Protein AF-A0A9N8MD66-F1 (afdb_monomer_lite)

Sequence (196 aa):
MSTTARTPTASGTTSPVRQSRAEGNSPASGGTGGGGGGGRASKRALRDYYGIQSAGLDALAEGSQGSGGTADSGGAGANMDPHDPDSPAFNVSSCYESLVSTLGLAELLRKSAELVSEIRELDGEKQSLVYNHHHELVAASETIRKMKTRADGLDPSLDSLQASFSTMSQLAETLALPSHLTASIVAKQSTAQGAE

InterPro domains:
  IPR014812 Vacuolar protein sorting-associated protein 51 [PTHR15954] (43-173)

Structure (mmCIF, N/CA/C/O backbone):
data_AF-A0A9N8MD66-F1
#
_entry.id   AF-A0A9N8MD66-F1
#
loop_
_atom_site.group_PDB
_atom_site.id
_atom_site.type_symbol
_atom_site.label_atom_id
_atom_site.label_alt_id
_atom_site.label_comp_id
_atom_site.label_asym_id
_atom_site.label_entity_id
_atom_site.label_seq_id
_atom_site.pdbx_PDB_ins_code
_atom_site.Cartn_x
_atom_site.Cartn_y
_atom_site.Cartn_z
_atom_site.occupancy
_atom_site.B_iso_or_equiv
_atom_site.auth_seq_id
_atom_site.auth_comp_id
_atom_site.auth_asym_id
_atom_site.auth_atom_id
_atom_site.pdbx_PDB_model_num
ATOM 1 N N . MET A 1 1 ? 55.571 -2.714 38.603 1.00 46.81 1 MET A N 1
ATOM 2 C CA . MET A 1 1 ? 55.737 -2.176 37.236 1.00 46.81 1 MET A CA 1
ATOM 3 C C . MET A 1 1 ? 54.329 -2.026 36.661 1.00 46.81 1 MET A C 1
ATOM 5 O O . MET A 1 1 ? 53.827 -2.966 36.078 1.00 46.81 1 MET A O 1
ATOM 9 N N . SER A 1 2 ? 53.500 -1.074 37.091 1.00 41.09 2 SER A N 1
ATOM 10 C CA . SER A 1 2 ? 53.566 0.386 36.897 1.00 41.09 2 SER A CA 1
ATOM 11 C C . SER A 1 2 ? 53.699 0.780 35.427 1.00 41.09 2 SER A C 1
ATOM 13 O O . SER A 1 2 ? 54.825 0.862 34.963 1.00 41.09 2 SER A O 1
ATOM 15 N N . THR A 1 3 ? 52.574 1.060 34.757 1.00 49.72 3 THR A N 1
ATOM 16 C CA . THR A 1 3 ? 52.328 2.333 34.047 1.00 49.72 3 THR A CA 1
ATOM 17 C C . THR A 1 3 ? 50.843 2.491 33.690 1.00 49.72 3 THR A C 1
ATOM 19 O O . THR A 1 3 ? 50.268 1.782 32.872 1.00 49.72 3 THR A O 1
ATOM 22 N N . THR A 1 4 ? 50.237 3.474 34.348 1.00 48.09 4 THR A N 1
ATOM 23 C CA . THR A 1 4 ? 49.010 4.182 33.979 1.00 48.09 4 THR A CA 1
ATOM 24 C C . THR A 1 4 ? 49.295 5.103 32.791 1.00 48.09 4 THR A C 1
ATOM 26 O O . THR A 1 4 ? 50.313 5.791 32.807 1.00 48.09 4 THR A O 1
ATOM 29 N N . ALA A 1 5 ? 48.367 5.227 31.839 1.00 46.31 5 ALA A N 1
ATOM 30 C CA . ALA A 1 5 ? 48.237 6.443 31.037 1.00 46.31 5 ALA A CA 1
ATOM 31 C C . ALA A 1 5 ? 46.757 6.743 30.766 1.00 46.31 5 ALA A C 1
ATOM 33 O O . ALA A 1 5 ? 46.010 5.932 30.224 1.00 46.31 5 ALA A O 1
ATOM 34 N N . ARG A 1 6 ? 46.352 7.929 31.214 1.00 39.81 6 ARG A N 1
ATOM 35 C CA . ARG A 1 6 ? 45.027 8.539 31.148 1.00 39.81 6 ARG A CA 1
ATOM 36 C C . ARG A 1 6 ? 45.170 9.825 30.321 1.00 39.81 6 ARG A C 1
ATOM 38 O O . ARG A 1 6 ? 46.118 10.564 30.569 1.00 39.81 6 ARG A O 1
ATOM 45 N N . THR A 1 7 ? 44.144 10.136 29.516 1.00 47.69 7 THR A N 1
ATOM 46 C CA . THR A 1 7 ? 43.671 11.492 29.110 1.00 47.69 7 THR A CA 1
ATOM 47 C C . THR A 1 7 ? 44.568 12.344 28.188 1.00 47.69 7 THR A C 1
ATOM 49 O O . THR A 1 7 ? 45.748 12.046 28.063 1.00 47.69 7 THR A O 1
ATOM 52 N N . PRO A 1 8 ? 44.099 13.503 27.670 1.00 53.56 8 PRO A N 1
ATOM 53 C CA . PRO A 1 8 ? 42.777 13.893 27.132 1.00 53.56 8 PRO A CA 1
ATOM 54 C C . PRO A 1 8 ? 42.906 14.594 25.749 1.00 53.56 8 PRO A C 1
ATOM 56 O O . PRO A 1 8 ? 43.983 15.041 25.386 1.00 53.56 8 PRO A O 1
ATOM 59 N N . THR A 1 9 ? 41.810 14.817 25.015 1.00 43.38 9 THR A N 1
ATOM 60 C CA . THR A 1 9 ? 41.557 16.144 24.410 1.00 43.38 9 THR A CA 1
ATOM 61 C C . THR A 1 9 ? 40.108 16.260 23.940 1.00 43.38 9 THR A C 1
ATOM 63 O O . THR A 1 9 ? 39.533 15.332 23.374 1.00 43.38 9 THR A O 1
ATOM 66 N N . ALA A 1 10 ? 39.523 17.406 24.258 1.00 40.06 10 ALA A N 1
ATOM 67 C CA . ALA A 1 10 ? 38.171 17.830 23.959 1.00 40.06 10 ALA A CA 1
ATOM 68 C C . ALA A 1 10 ? 38.222 18.938 22.903 1.00 40.06 10 ALA A C 1
ATOM 70 O O . ALA A 1 10 ? 39.157 19.734 22.913 1.00 40.06 10 ALA A O 1
ATOM 71 N N . SER A 1 11 ? 37.201 19.000 22.047 1.00 43.81 11 SER A N 1
ATOM 72 C CA . SER A 1 11 ? 36.593 20.185 21.401 1.00 43.81 11 SER A CA 1
ATOM 73 C C . SER A 1 11 ? 35.717 19.621 20.273 1.00 43.81 11 SER A C 1
ATOM 75 O O . SER A 1 11 ? 36.216 18.907 19.418 1.00 43.81 11 SER A O 1
ATOM 77 N N . GLY A 1 12 ? 34.394 19.748 20.249 1.00 36.66 12 GLY A N 1
ATOM 78 C CA . GLY A 1 12 ? 33.602 20.912 20.610 1.00 36.66 12 GLY A CA 1
ATOM 79 C C . GLY A 1 12 ? 33.277 21.673 19.328 1.00 36.66 12 GLY A C 1
ATOM 80 O O . GLY A 1 12 ? 34.049 22.533 18.940 1.00 36.66 12 GLY A O 1
ATOM 81 N N . THR A 1 13 ? 32.170 21.334 18.664 1.00 47.19 13 THR A N 1
ATOM 82 C CA . THR A 1 13 ? 31.306 22.277 17.929 1.00 47.19 13 THR A CA 1
ATOM 83 C C . THR A 1 13 ? 29.976 21.574 17.690 1.00 47.19 13 THR A C 1
ATOM 85 O O . THR A 1 13 ? 29.808 20.762 16.785 1.00 47.19 13 THR A O 1
ATOM 88 N N . THR A 1 14 ? 29.045 21.846 18.591 1.00 46.91 14 THR A N 1
ATOM 89 C CA . THR A 1 14 ? 27.625 21.571 18.439 1.00 46.91 14 THR A CA 1
ATOM 90 C C . THR A 1 14 ? 26.949 22.819 17.864 1.00 46.91 14 THR A C 1
ATOM 92 O O . THR A 1 14 ? 27.317 23.937 18.224 1.00 46.91 14 THR A O 1
ATOM 95 N N . SER A 1 15 ? 25.889 22.596 17.076 1.00 42.62 15 SER A N 1
ATOM 96 C CA . SER A 1 15 ? 24.798 23.531 16.711 1.00 42.62 15 SER A CA 1
ATOM 97 C C . SER A 1 15 ? 24.891 24.265 15.355 1.00 42.62 15 SER A C 1
ATOM 99 O O . SER A 1 15 ? 25.995 24.522 14.885 1.00 42.62 15 SER A O 1
ATOM 101 N N . PRO A 1 16 ? 23.747 24.680 14.753 1.00 52.66 16 PRO A N 1
ATOM 102 C CA . PRO A 1 16 ? 22.367 24.519 15.225 1.00 52.66 16 PRO A CA 1
ATOM 103 C C . PRO A 1 16 ? 21.432 23.767 14.265 1.00 52.66 16 PRO A C 1
ATOM 105 O O . PRO A 1 16 ? 21.448 23.914 13.045 1.00 52.66 16 PRO A O 1
ATOM 108 N N . VAL A 1 17 ? 20.522 23.026 14.895 1.00 44.19 17 VAL A N 1
ATOM 109 C CA . VAL A 1 17 ? 19.268 22.556 14.317 1.00 44.19 17 VAL A CA 1
ATOM 110 C C . VAL A 1 17 ? 18.428 23.781 13.928 1.00 44.19 17 VAL A C 1
ATOM 112 O O . VAL A 1 17 ? 18.163 24.661 14.751 1.00 44.19 17 VAL A O 1
ATOM 115 N N . ARG A 1 18 ? 18.035 23.885 12.657 1.00 41.56 18 ARG A N 1
ATOM 116 C CA . ARG A 1 18 ? 17.159 24.960 12.182 1.00 41.56 18 ARG A CA 1
ATOM 117 C C . ARG A 1 18 ? 15.724 24.612 12.563 1.00 41.56 18 ARG A C 1
ATOM 119 O O . ARG A 1 18 ? 15.040 23.879 11.859 1.00 41.56 18 ARG A O 1
ATOM 126 N N . GLN A 1 19 ? 15.289 25.138 13.702 1.00 49.81 19 GLN A N 1
ATOM 127 C CA . GLN A 1 19 ? 13.886 25.186 14.094 1.00 49.81 19 GLN A CA 1
ATOM 128 C C . GLN A 1 19 ? 13.145 26.152 13.162 1.00 49.81 19 GLN A C 1
ATOM 130 O O . GLN A 1 19 ? 13.322 27.364 13.253 1.00 49.81 19 GLN A O 1
ATOM 135 N N . SER A 1 20 ? 12.281 25.637 12.291 1.00 41.84 20 SER A N 1
ATOM 136 C CA . SER A 1 20 ? 11.128 26.401 11.810 1.00 41.84 20 SER A CA 1
ATOM 137 C C . SER A 1 20 ? 9.914 25.982 12.628 1.00 41.84 20 SER A C 1
ATOM 139 O O . SER A 1 20 ? 9.153 25.089 12.266 1.00 41.84 20 SER A O 1
ATOM 141 N N . ARG A 1 21 ? 9.801 26.639 13.781 1.00 38.28 21 ARG A N 1
ATOM 142 C CA . ARG A 1 21 ? 8.583 26.805 14.568 1.00 38.28 21 ARG A CA 1
ATOM 143 C C . ARG A 1 21 ? 7.552 27.506 13.677 1.00 38.28 21 ARG A C 1
ATOM 145 O O . ARG A 1 21 ? 7.682 28.698 13.424 1.00 38.28 21 ARG A O 1
ATOM 152 N N . ALA A 1 22 ? 6.573 26.761 13.174 1.00 40.84 22 ALA A N 1
ATOM 153 C CA . ALA A 1 22 ? 5.341 27.335 12.648 1.00 40.84 22 ALA A CA 1
ATOM 154 C C . ALA A 1 22 ? 4.321 27.310 13.785 1.00 40.84 22 ALA A C 1
ATOM 156 O O . ALA A 1 22 ? 3.875 26.255 14.235 1.00 40.84 22 ALA A O 1
ATOM 157 N N . GLU A 1 23 ? 4.070 28.499 14.313 1.00 40.75 23 GLU A N 1
ATOM 158 C CA . GLU A 1 23 ? 3.096 28.776 15.351 1.00 40.75 23 GLU A CA 1
ATOM 159 C C . GLU A 1 23 ? 1.685 28.477 14.850 1.00 40.75 23 GLU A C 1
ATOM 161 O O . GLU A 1 23 ? 1.366 28.636 13.671 1.00 40.75 23 GLU A O 1
ATOM 166 N N . GLY A 1 24 ? 0.859 28.001 15.781 1.00 44.53 24 GLY A N 1
ATOM 167 C CA . GLY A 1 24 ? -0.538 27.693 15.549 1.00 44.53 24 GLY A CA 1
ATOM 168 C C . GLY A 1 24 ? -1.283 28.880 14.958 1.00 44.53 24 GLY A C 1
ATOM 169 O O . GLY A 1 24 ? -1.342 29.954 15.551 1.00 44.53 24 GLY A O 1
ATOM 170 N N . ASN A 1 25 ? -1.913 28.638 13.815 1.00 43.25 25 ASN A N 1
ATOM 171 C CA . ASN A 1 25 ? -2.994 29.468 13.329 1.00 43.25 25 ASN A CA 1
ATOM 172 C C . ASN A 1 25 ? -4.286 28.657 13.442 1.00 43.25 25 ASN A C 1
ATOM 174 O O . ASN A 1 25 ? -4.642 27.893 12.547 1.00 43.25 25 ASN A O 1
ATOM 178 N N . SER A 1 26 ? -4.956 28.791 14.585 1.00 41.25 26 SER A N 1
ATOM 179 C CA . SER A 1 26 ? -6.353 28.392 14.739 1.00 41.25 26 SER A CA 1
ATOM 180 C C . SER A 1 26 ? -7.211 29.313 13.870 1.00 41.25 26 SER A C 1
ATOM 182 O O . SER A 1 26 ? -7.212 30.520 14.122 1.00 41.25 26 SER A O 1
ATOM 184 N N . PRO A 1 27 ? -7.983 28.818 12.887 1.00 45.09 27 PRO A N 1
ATOM 185 C CA . PRO A 1 27 ? -9.014 29.641 12.288 1.00 45.09 27 PRO A CA 1
ATOM 186 C C . PRO A 1 27 ? -10.199 29.687 13.256 1.00 45.09 27 PRO A C 1
ATOM 188 O O . PRO A 1 27 ? -11.023 28.777 13.320 1.00 45.09 27 PRO A O 1
ATOM 191 N N . ALA A 1 28 ? -10.282 30.768 14.027 1.00 40.06 28 ALA A N 1
ATOM 192 C CA . ALA A 1 28 ? -11.557 31.219 14.552 1.00 40.06 28 ALA A CA 1
ATOM 193 C C . ALA A 1 28 ? -12.374 31.769 13.373 1.00 40.06 28 ALA A C 1
ATOM 195 O O . ALA A 1 28 ? -12.057 32.819 12.821 1.00 40.06 28 ALA A O 1
ATOM 196 N N . SER A 1 29 ? -13.427 31.055 12.985 1.00 40.56 29 SER A N 1
ATOM 197 C CA . SER A 1 29 ? -14.517 31.609 12.186 1.00 40.56 29 SER A CA 1
ATOM 198 C C . SER A 1 29 ? -15.823 31.199 12.850 1.00 40.56 29 SER A C 1
ATOM 200 O O . SER A 1 29 ? -16.279 30.063 12.748 1.00 40.56 29 SER A O 1
ATOM 202 N N . GLY A 1 30 ? -16.383 32.138 13.611 1.00 38.25 30 GLY A N 1
ATOM 203 C CA . GLY A 1 30 ? -17.807 32.154 13.892 1.00 38.25 30 GLY A CA 1
ATOM 204 C C . GLY A 1 30 ? -18.547 32.694 12.671 1.00 38.25 30 GLY A C 1
ATOM 205 O O . GLY A 1 30 ? -18.050 33.594 11.996 1.00 38.25 30 GLY A O 1
ATOM 206 N N . GLY A 1 31 ? -19.738 32.157 12.411 1.00 34.19 31 GLY A N 1
ATOM 207 C CA . GLY A 1 31 ? -20.636 32.707 11.398 1.00 34.19 31 GLY A CA 1
ATOM 208 C C . GLY A 1 31 ? -21.561 31.681 10.760 1.00 34.19 31 GLY A C 1
ATOM 209 O O . GLY A 1 31 ? -21.298 31.209 9.666 1.00 34.19 31 GLY A O 1
ATOM 210 N N . THR A 1 32 ? -22.650 31.372 11.466 1.00 31.84 32 THR A N 1
ATOM 211 C CA . THR A 1 32 ? -24.024 31.296 10.931 1.00 31.84 32 THR A CA 1
ATOM 212 C C . THR A 1 32 ? -24.272 30.700 9.536 1.00 31.84 32 THR A C 1
ATOM 214 O O . THR A 1 32 ? -24.027 31.342 8.524 1.00 31.84 32 THR A O 1
ATOM 217 N N . GLY A 1 33 ? -25.016 29.588 9.528 1.00 35.09 33 GLY A N 1
ATOM 218 C CA . GLY A 1 33 ? -26.212 29.447 8.689 1.00 35.09 33 GLY A CA 1
ATOM 219 C C . GLY A 1 33 ? -26.026 29.040 7.223 1.00 35.09 33 GLY A C 1
ATOM 220 O O . GLY A 1 33 ? -25.660 29.844 6.380 1.00 35.09 33 GLY A O 1
ATOM 221 N N . GLY A 1 34 ? -26.495 27.827 6.911 1.00 37.28 34 GLY A N 1
ATOM 222 C CA . GLY A 1 34 ? -27.073 27.501 5.604 1.00 37.28 34 GLY A CA 1
ATOM 223 C C . GLY A 1 34 ? -26.157 26.786 4.607 1.00 37.28 34 GLY A C 1
ATOM 224 O O . GLY A 1 34 ? -25.131 27.305 4.192 1.00 37.28 34 GLY A O 1
ATOM 225 N N . GLY A 1 35 ? -26.607 25.614 4.144 1.00 35.38 35 GLY A N 1
ATOM 226 C CA . GLY A 1 35 ? -26.174 25.040 2.865 1.00 35.38 35 GLY A CA 1
ATOM 227 C C . GLY A 1 35 ? -25.409 23.722 2.962 1.00 35.38 35 GLY A C 1
ATOM 228 O O . GLY A 1 35 ? -24.186 23.679 2.872 1.00 35.38 35 GLY A O 1
ATOM 229 N N . GLY A 1 36 ? -26.140 22.609 3.068 1.00 46.72 36 GLY A N 1
ATOM 230 C CA . GLY A 1 36 ? -25.587 21.269 2.873 1.00 46.72 36 GLY A CA 1
ATOM 231 C C . GLY A 1 36 ? -25.065 21.075 1.444 1.00 46.72 36 GLY A C 1
ATOM 232 O O . GLY A 1 36 ? -25.842 20.790 0.539 1.00 46.72 36 GLY A O 1
ATOM 233 N N . GLY A 1 37 ? -23.750 21.206 1.247 1.00 47.69 37 GLY A N 1
ATOM 234 C CA . GLY A 1 37 ? -23.102 21.009 -0.060 1.00 47.69 37 GLY A CA 1
ATOM 235 C C . GLY A 1 37 ? -21.772 20.244 -0.028 1.00 47.69 37 GLY A C 1
ATOM 236 O O . GLY A 1 37 ? -21.499 19.467 -0.940 1.00 47.69 37 GLY A O 1
ATOM 237 N N . GLY A 1 38 ? -20.968 20.376 1.035 1.00 55.88 38 GLY A N 1
ATOM 238 C CA . GLY A 1 38 ? -19.590 19.848 1.061 1.00 55.88 38 GLY A CA 1
ATOM 239 C C . GLY A 1 38 ? -19.463 18.331 1.251 1.00 55.88 38 GLY A C 1
ATOM 240 O O . GLY A 1 38 ? -18.637 17.686 0.611 1.00 55.88 38 GLY A O 1
ATOM 241 N N . GLY A 1 39 ? -20.334 17.718 2.060 1.00 60.66 39 GLY A N 1
ATOM 242 C CA . GLY A 1 39 ? -20.249 16.279 2.357 1.00 60.66 39 GLY A CA 1
ATOM 243 C C . GLY A 1 39 ? -20.524 15.376 1.151 1.00 60.66 39 GLY A C 1
ATOM 244 O O . GLY A 1 39 ? -20.132 14.214 1.145 1.00 60.66 39 GLY A O 1
ATOM 245 N N . ARG A 1 40 ? -21.179 15.903 0.110 1.00 64.44 40 ARG A N 1
ATOM 246 C CA . ARG A 1 40 ? -21.489 15.159 -1.118 1.00 64.44 40 ARG A CA 1
ATOM 247 C C . ARG A 1 40 ? -20.283 15.048 -2.048 1.00 64.44 40 ARG A C 1
ATOM 249 O O . ARG A 1 40 ? -20.140 14.017 -2.695 1.00 64.44 40 ARG A O 1
ATOM 256 N N . ALA A 1 41 ? -19.422 16.065 -2.080 1.00 71.62 41 ALA A N 1
ATOM 257 C CA . ALA A 1 41 ? -18.206 16.063 -2.887 1.00 71.62 41 ALA A CA 1
ATOM 258 C C . ALA A 1 41 ? -17.148 15.128 -2.284 1.00 71.62 41 ALA A C 1
ATOM 260 O O . ALA A 1 41 ? -16.684 14.221 -2.967 1.00 71.62 41 ALA A O 1
ATOM 261 N N . SER A 1 42 ? -16.865 15.247 -0.980 1.00 75.81 42 SER A N 1
ATOM 262 C CA . SER A 1 42 ? -15.932 14.342 -0.289 1.00 75.81 42 SER A CA 1
ATOM 263 C C . SER A 1 42 ? -16.430 12.894 -0.283 1.00 75.81 42 SER A C 1
ATOM 265 O O . SER A 1 42 ? -15.643 11.969 -0.444 1.00 75.81 42 SER A O 1
ATOM 267 N N . LYS A 1 43 ? -17.750 12.676 -0.172 1.00 78.06 43 LYS A N 1
ATOM 268 C CA . LYS A 1 43 ? -18.344 11.334 -0.282 1.00 78.06 43 LYS A CA 1
ATOM 269 C C . LYS A 1 43 ? -18.250 10.757 -1.700 1.00 78.06 43 LYS A C 1
ATOM 271 O O . LYS A 1 43 ? -18.135 9.545 -1.822 1.00 78.06 43 LYS A O 1
ATOM 276 N N . ARG A 1 44 ? -18.301 11.580 -2.756 1.00 81.94 44 ARG A N 1
ATOM 277 C CA . ARG A 1 44 ? -18.054 11.125 -4.138 1.00 81.94 44 ARG A CA 1
ATOM 278 C C . ARG A 1 44 ? -16.581 10.788 -4.352 1.00 81.94 44 ARG A C 1
ATOM 280 O O . ARG A 1 44 ? -16.301 9.671 -4.745 1.00 81.94 44 ARG A O 1
ATOM 287 N N . ALA A 1 45 ? -15.666 11.661 -3.934 1.00 82.38 45 ALA A N 1
ATOM 288 C CA . ALA A 1 45 ? -14.226 11.412 -4.028 1.00 82.38 45 ALA A CA 1
ATOM 289 C C . ALA A 1 45 ? -13.796 10.119 -3.312 1.00 82.38 45 ALA A C 1
ATOM 291 O O . ALA A 1 45 ? -13.030 9.331 -3.853 1.00 82.38 45 ALA A O 1
ATOM 292 N N . LEU A 1 46 ? -14.342 9.858 -2.118 1.00 79.69 46 LEU A N 1
ATOM 293 C CA . LEU A 1 46 ? -14.091 8.606 -1.399 1.00 79.69 46 LEU A CA 1
ATOM 294 C C . LEU A 1 46 ? -14.717 7.392 -2.104 1.00 79.69 46 LEU A C 1
ATOM 296 O O . LEU A 1 46 ? -14.132 6.317 -2.098 1.00 79.69 46 LEU A O 1
ATOM 300 N N . ARG A 1 47 ? -15.893 7.542 -2.725 1.00 83.12 47 ARG A N 1
ATOM 301 C CA . ARG A 1 47 ? -16.512 6.462 -3.512 1.00 83.12 47 ARG A CA 1
ATOM 302 C C . ARG A 1 47 ? -15.697 6.113 -4.751 1.00 83.12 47 ARG A C 1
ATOM 304 O O . ARG A 1 47 ? -15.567 4.929 -5.041 1.00 83.12 47 ARG A O 1
ATOM 311 N N . ASP A 1 48 ? -15.160 7.122 -5.427 1.00 83.44 48 ASP A N 1
ATOM 312 C CA . ASP A 1 48 ? -14.346 6.962 -6.631 1.00 83.44 48 ASP A CA 1
ATOM 313 C C . ASP A 1 48 ? -12.984 6.336 -6.281 1.00 83.44 48 ASP A C 1
ATOM 315 O O . ASP A 1 48 ? -12.545 5.409 -6.954 1.00 83.44 48 ASP A O 1
ATOM 319 N N . TYR A 1 49 ? -12.370 6.752 -5.166 1.00 80.56 49 TYR A N 1
ATOM 320 C CA . TYR A 1 49 ? -11.098 6.205 -4.672 1.00 80.56 49 TYR A CA 1
ATOM 321 C C . TYR A 1 49 ? -11.182 4.722 -4.277 1.00 80.56 49 TYR A C 1
ATOM 323 O O . TYR A 1 49 ? -10.260 3.958 -4.545 1.00 80.56 49 TYR A O 1
ATOM 331 N N . TYR A 1 50 ? -12.294 4.294 -3.673 1.00 84.00 50 TYR A N 1
ATOM 332 C CA . TYR A 1 50 ? -12.496 2.898 -3.265 1.00 84.00 50 TYR A CA 1
ATOM 333 C C . TYR A 1 50 ? -13.294 2.063 -4.283 1.00 84.00 50 TYR A C 1
ATOM 335 O O . TYR A 1 50 ? -13.647 0.923 -3.984 1.00 84.00 50 TYR A O 1
ATOM 343 N N . GLY A 1 51 ? -13.624 2.612 -5.459 1.00 72.12 51 GLY A N 1
ATOM 344 C CA . GLY A 1 51 ? -14.352 1.891 -6.510 1.00 72.12 51 GLY A CA 1
ATOM 345 C C . GLY A 1 51 ? -15.734 1.365 -6.092 1.00 72.12 51 GLY A C 1
ATOM 346 O O . GLY A 1 51 ? -16.222 0.394 -6.663 1.00 72.12 51 GLY A O 1
ATOM 347 N N . ILE A 1 52 ? -16.394 1.984 -5.103 1.00 73.56 52 ILE A N 1
ATOM 348 C CA . ILE A 1 52 ? -17.679 1.520 -4.530 1.00 73.56 52 ILE A CA 1
ATOM 349 C C . ILE A 1 52 ? -18.860 1.999 -5.395 1.00 73.56 52 ILE A C 1
ATOM 351 O O . ILE A 1 52 ? -19.859 2.543 -4.907 1.00 73.56 52 ILE A O 1
ATOM 355 N N . GLN A 1 53 ? -18.739 1.869 -6.713 1.00 60.75 53 GLN A N 1
ATOM 356 C CA . GLN A 1 53 ? -19.814 2.229 -7.622 1.00 60.75 53 GLN A CA 1
ATOM 357 C C . GLN A 1 53 ? -20.851 1.089 -7.658 1.00 60.75 53 GLN A C 1
ATOM 359 O O . GLN A 1 53 ? -20.535 -0.061 -7.933 1.00 60.75 53 GLN A O 1
ATOM 364 N N . SER A 1 54 ? -22.091 1.449 -7.302 1.00 55.91 54 SER A N 1
ATOM 365 C CA . SER A 1 54 ? -23.363 0.757 -7.600 1.00 55.91 54 SER A CA 1
ATOM 366 C C . SER A 1 54 ? -23.664 -0.649 -7.045 1.00 55.91 54 SER A C 1
ATOM 368 O O . SER A 1 54 ? -24.623 -1.254 -7.500 1.00 55.91 54 SER A O 1
ATOM 370 N N . ALA A 1 55 ? -22.995 -1.166 -6.009 1.00 55.22 55 ALA A N 1
ATOM 371 C CA . ALA A 1 55 ? -23.458 -2.424 -5.381 1.00 55.22 55 ALA A CA 1
ATOM 372 C C . ALA A 1 55 ? -24.640 -2.252 -4.390 1.00 55.22 55 ALA A C 1
ATOM 374 O O . ALA A 1 55 ? -25.310 -3.221 -4.050 1.00 55.22 55 ALA A O 1
ATOM 375 N N . GLY A 1 56 ? -24.893 -1.033 -3.891 1.00 52.91 56 GLY A N 1
ATOM 376 C CA . GLY A 1 56 ? -25.770 -0.817 -2.726 1.00 52.91 56 GLY A CA 1
ATOM 377 C C . GLY A 1 56 ? -27.087 -0.068 -2.955 1.00 52.91 56 GLY A C 1
ATOM 378 O O . GLY A 1 56 ? -27.833 0.092 -1.994 1.00 52.91 56 GLY A O 1
ATOM 379 N N . LEU A 1 57 ? -27.377 0.432 -4.164 1.00 50.25 57 LEU A N 1
ATOM 380 C CA . LEU A 1 57 ? -28.621 1.182 -4.434 1.00 50.25 57 LEU A CA 1
ATOM 381 C C . LEU A 1 57 ? -29.512 0.594 -5.544 1.00 50.25 57 LEU A C 1
ATOM 383 O O . LEU A 1 57 ? -30.645 1.048 -5.666 1.00 50.25 57 LEU A O 1
ATOM 387 N N . ASP A 1 58 ? -29.068 -0.438 -6.268 1.00 43.94 58 ASP A N 1
ATOM 388 C CA . ASP A 1 58 ? -29.855 -1.081 -7.340 1.00 43.94 58 ASP A CA 1
ATOM 389 C C . ASP A 1 58 ? -30.606 -2.354 -6.890 1.00 43.94 58 ASP A C 1
ATOM 391 O O . ASP A 1 58 ? -31.285 -2.997 -7.681 1.00 43.94 58 ASP A O 1
ATOM 395 N N . ALA A 1 59 ? -30.577 -2.706 -5.598 1.00 49.84 59 ALA A N 1
ATOM 396 C CA . ALA A 1 59 ? -31.228 -3.917 -5.073 1.00 49.84 59 ALA A CA 1
ATOM 397 C C . ALA A 1 59 ? -32.772 -3.839 -4.933 1.00 49.84 59 ALA A C 1
ATOM 399 O O . ALA A 1 59 ? -33.375 -4.733 -4.345 1.00 49.84 59 ALA A O 1
ATOM 400 N N . LEU A 1 60 ? -33.423 -2.789 -5.450 1.00 45.25 60 LEU A N 1
ATOM 401 C CA . LEU A 1 60 ? -34.891 -2.628 -5.454 1.00 45.25 60 LEU A CA 1
ATOM 402 C C . LEU A 1 60 ? -35.485 -2.475 -6.867 1.00 45.25 60 LEU A C 1
ATOM 404 O O . LEU A 1 60 ? -36.693 -2.286 -6.995 1.00 45.25 60 LEU A O 1
ATOM 408 N N . ALA A 1 61 ? -34.670 -2.577 -7.920 1.00 43.97 61 ALA A N 1
ATOM 409 C CA . ALA A 1 61 ? -35.129 -2.588 -9.306 1.00 43.97 61 ALA A CA 1
ATOM 410 C C . ALA A 1 61 ? -34.749 -3.933 -9.943 1.00 43.97 61 ALA A C 1
ATOM 412 O O . ALA A 1 61 ? -33.589 -4.204 -10.233 1.00 43.97 61 ALA A O 1
ATOM 413 N N . GLU A 1 62 ? -35.743 -4.806 -10.079 1.00 34.16 62 GLU A N 1
ATOM 414 C CA . GLU A 1 62 ? -35.634 -6.146 -10.650 1.00 34.16 62 GLU A CA 1
ATOM 415 C C . GLU A 1 62 ? -34.888 -6.201 -11.996 1.00 34.16 62 GLU A C 1
ATOM 417 O O . GLU A 1 62 ? -35.235 -5.513 -12.952 1.00 34.16 62 GLU A O 1
ATOM 422 N N . GLY A 1 63 ? -33.951 -7.155 -12.074 1.00 43.09 63 GLY A N 1
ATOM 423 C CA . GLY A 1 63 ? -33.828 -8.070 -13.208 1.00 43.09 63 GLY A CA 1
ATOM 424 C C . GLY A 1 63 ? -33.013 -7.614 -14.418 1.00 43.09 63 GLY A C 1
ATOM 425 O O . GLY A 1 63 ? -33.591 -7.315 -15.453 1.00 43.09 63 GLY A O 1
ATOM 426 N N . SER A 1 64 ? -31.682 -7.736 -14.360 1.00 39.91 64 SER A N 1
ATOM 427 C CA . SER A 1 64 ? -30.892 -8.288 -15.476 1.00 39.91 64 SER A CA 1
ATOM 428 C C . SER A 1 64 ? -29.430 -8.520 -15.075 1.00 39.91 64 SER A C 1
ATOM 430 O O . SER A 1 64 ? -28.723 -7.585 -14.724 1.00 39.91 64 SER A O 1
ATOM 432 N N . GLN A 1 65 ? -29.018 -9.788 -15.163 1.00 39.19 65 GLN A N 1
ATOM 433 C CA . GLN A 1 65 ? -27.655 -10.299 -15.364 1.00 39.19 65 GLN A CA 1
ATOM 434 C C . GLN A 1 65 ? -26.536 -9.781 -14.445 1.00 39.19 65 GLN A C 1
ATOM 436 O O . GLN A 1 65 ? -25.972 -8.703 -14.605 1.00 39.19 65 GLN A O 1
ATOM 441 N N . GLY A 1 66 ? -26.139 -10.662 -13.525 1.00 46.16 66 GLY A N 1
ATOM 442 C CA . GLY A 1 66 ? -24.896 -10.534 -12.786 1.00 46.16 66 GLY A CA 1
ATOM 443 C C . GLY A 1 66 ? -23.675 -10.592 -13.703 1.00 46.16 66 GLY A C 1
ATOM 444 O O . GLY A 1 66 ? -23.553 -11.472 -14.550 1.00 46.16 66 GLY A O 1
ATOM 445 N N . SER A 1 67 ? -22.740 -9.683 -13.455 1.00 44.44 67 SER A N 1
ATOM 446 C CA . SER A 1 67 ? -21.335 -9.843 -13.814 1.00 44.44 67 SER A CA 1
ATOM 447 C C . SER A 1 67 ? -20.509 -9.337 -12.640 1.00 44.44 67 SER A C 1
ATOM 449 O O . SER A 1 67 ? -20.079 -8.187 -12.587 1.00 44.44 67 SER A O 1
ATOM 451 N N . GLY A 1 68 ? -20.371 -10.201 -11.636 1.00 46.41 68 GLY A N 1
ATOM 452 C CA . GLY A 1 68 ? -19.359 -10.046 -10.606 1.00 46.41 68 GLY A CA 1
ATOM 453 C C . GLY A 1 68 ? -18.012 -10.495 -11.160 1.00 46.41 68 GLY A C 1
ATOM 454 O O . GLY A 1 68 ? -17.884 -11.632 -11.601 1.00 46.41 68 GLY A O 1
ATOM 455 N N . GLY A 1 69 ? -17.023 -9.606 -11.077 1.00 46.81 69 GLY A N 1
ATOM 456 C CA . GLY A 1 69 ? -15.609 -9.934 -11.224 1.00 46.81 69 GLY A CA 1
ATOM 457 C C . GLY A 1 69 ? -15.064 -9.794 -12.641 1.00 46.81 69 GLY A C 1
ATOM 458 O O . GLY A 1 69 ? -15.205 -10.696 -13.449 1.00 46.81 69 GLY A O 1
ATOM 459 N N . THR A 1 70 ? -14.354 -8.697 -12.884 1.00 38.91 70 THR A N 1
ATOM 460 C CA . THR A 1 70 ? -12.887 -8.713 -12.996 1.00 38.91 70 THR A CA 1
ATOM 461 C C . THR A 1 70 ? -12.391 -7.293 -12.785 1.00 38.91 70 THR A C 1
ATOM 463 O O . THR A 1 70 ? -12.832 -6.359 -13.451 1.00 38.91 70 THR A O 1
ATOM 466 N N . ALA A 1 71 ? -11.485 -7.150 -11.824 1.00 52.62 71 ALA A N 1
ATOM 467 C CA . ALA A 1 71 ? -10.553 -6.047 -11.788 1.00 52.62 71 ALA A CA 1
ATOM 468 C C . ALA A 1 71 ? -9.765 -6.061 -13.101 1.00 52.62 71 ALA A C 1
ATOM 470 O O . ALA A 1 71 ? -8.931 -6.935 -13.308 1.00 52.62 71 ALA A O 1
ATOM 471 N N . ASP A 1 72 ? -10.082 -5.130 -13.985 1.00 47.25 72 ASP A N 1
ATOM 472 C CA . ASP A 1 72 ? -9.191 -4.701 -15.049 1.00 47.25 72 ASP A CA 1
ATOM 473 C C . ASP A 1 72 ? -9.568 -3.266 -15.413 1.00 47.25 72 ASP A C 1
ATOM 475 O O . ASP A 1 72 ? -10.329 -2.990 -16.339 1.00 47.25 72 ASP A O 1
ATOM 479 N N . SER A 1 73 ? -9.041 -2.319 -14.641 1.00 51.84 73 SER A N 1
ATOM 480 C CA . SER A 1 73 ? -8.871 -0.951 -15.127 1.00 51.84 73 SER A CA 1
ATOM 481 C C . SER A 1 73 ? -7.654 -0.913 -16.064 1.00 51.84 73 SER A C 1
ATOM 483 O O . SER A 1 73 ? -6.695 -0.199 -15.803 1.00 51.84 73 SER A O 1
ATOM 485 N N . GLY A 1 74 ? -7.690 -1.719 -17.127 1.00 52.78 74 GLY A N 1
ATOM 486 C CA . GLY A 1 74 ? -6.758 -1.744 -18.260 1.00 52.78 74 GLY A CA 1
ATOM 487 C C . GLY A 1 74 ? -7.474 -1.479 -19.592 1.00 52.78 74 GLY A C 1
ATOM 488 O O . GLY A 1 74 ? -6.938 -1.704 -20.674 1.00 52.78 74 GLY A O 1
ATOM 489 N N . GLY A 1 75 ? -8.714 -0.988 -19.538 1.00 48.12 75 GLY A N 1
ATOM 490 C CA . GLY A 1 75 ? -9.544 -0.710 -20.706 1.00 48.12 75 GLY A CA 1
ATOM 491 C C . GLY A 1 75 ? -9.260 0.638 -21.368 1.00 48.12 75 GLY A C 1
ATOM 492 O O . GLY A 1 75 ? -10.132 1.503 -21.374 1.00 48.12 75 GLY A O 1
ATOM 493 N N . ALA A 1 76 ? -8.080 0.804 -21.968 1.00 46.81 76 ALA A N 1
ATOM 494 C CA . ALA A 1 76 ? -7.836 1.808 -23.008 1.00 46.81 76 ALA A CA 1
ATOM 495 C C . ALA A 1 76 ? -6.820 1.271 -24.029 1.00 46.81 76 ALA A C 1
ATOM 497 O O . ALA A 1 76 ? -5.702 1.755 -24.118 1.00 46.81 76 ALA A O 1
ATOM 498 N N . GLY A 1 77 ? -7.228 0.237 -24.776 1.00 49.59 77 GLY A N 1
ATOM 499 C CA . GLY A 1 77 ? -6.444 -0.369 -25.854 1.00 49.59 77 GLY A CA 1
ATOM 500 C C . GLY A 1 77 ? -5.185 -1.047 -25.334 1.00 49.59 77 GLY A C 1
ATOM 501 O O . GLY A 1 77 ? -4.130 -0.431 -25.341 1.00 49.59 77 GLY A O 1
ATOM 502 N N . ALA A 1 78 ? -5.291 -2.308 -24.899 1.00 61.12 78 ALA A N 1
ATOM 503 C CA . ALA A 1 78 ? -4.118 -3.107 -24.568 1.00 61.12 78 ALA A CA 1
ATOM 504 C C . ALA A 1 78 ? -3.180 -3.100 -25.782 1.00 61.12 78 ALA A C 1
ATOM 506 O O . ALA A 1 78 ? -3.455 -3.750 -26.794 1.00 61.12 78 ALA A O 1
ATOM 507 N N . ASN A 1 79 ? -2.138 -2.272 -25.709 1.00 62.19 79 ASN A N 1
ATOM 508 C CA . ASN A 1 79 ? -1.123 -2.177 -26.732 1.00 62.19 79 ASN A CA 1
ATOM 509 C C . ASN A 1 79 ? -0.442 -3.539 -26.721 1.00 62.19 79 ASN A C 1
ATOM 511 O O . ASN A 1 79 ? 0.271 -3.855 -25.782 1.00 62.19 79 ASN A O 1
ATOM 515 N N . MET A 1 80 ? -0.747 -4.393 -27.696 1.00 79.88 80 MET A N 1
ATOM 516 C CA . MET A 1 80 ? -0.148 -5.727 -27.824 1.00 79.88 80 MET A CA 1
ATOM 517 C C . MET A 1 80 ? 1.170 -5.640 -28.593 1.00 79.88 80 MET A C 1
ATOM 519 O O . MET A 1 80 ? 1.525 -6.564 -29.324 1.00 79.88 80 MET A O 1
ATOM 523 N N . ASP A 1 81 ? 1.860 -4.504 -28.493 1.00 81.12 81 ASP A N 1
ATOM 524 C CA . ASP A 1 81 ? 3.141 -4.306 -29.146 1.00 81.12 81 ASP A CA 1
ATOM 525 C C . ASP A 1 81 ? 4.179 -5.195 -28.444 1.00 81.12 81 ASP A C 1
ATOM 527 O O . ASP A 1 81 ? 4.381 -5.060 -27.232 1.00 81.12 81 ASP A O 1
ATOM 531 N N . PRO A 1 82 ? 4.831 -6.130 -29.157 1.00 81.75 82 PRO A N 1
ATOM 532 C CA . PRO A 1 82 ? 5.888 -6.957 -28.587 1.00 81.75 82 PRO A CA 1
ATOM 533 C C . PRO A 1 82 ? 7.148 -6.170 -28.198 1.00 81.75 82 PRO A C 1
ATOM 535 O O . PRO A 1 82 ? 8.023 -6.735 -27.539 1.00 81.75 82 PRO A O 1
ATOM 538 N N . HIS A 1 83 ? 7.272 -4.908 -28.621 1.00 82.81 83 HIS A N 1
ATOM 539 C CA . HIS A 1 83 ? 8.428 -4.049 -28.358 1.00 82.81 83 HIS A CA 1
ATOM 540 C C . HIS A 1 83 ? 8.231 -3.051 -27.209 1.00 82.81 83 HIS A C 1
ATOM 542 O O . HIS A 1 83 ? 9.218 -2.473 -26.751 1.00 82.81 83 HIS A O 1
ATOM 548 N N . ASP A 1 84 ? 7.000 -2.876 -26.732 1.00 85.69 84 ASP A N 1
ATOM 549 C CA . ASP A 1 84 ? 6.647 -1.952 -25.652 1.00 85.69 84 ASP A CA 1
ATOM 550 C C . ASP A 1 84 ? 6.850 -2.619 -24.275 1.00 85.69 84 ASP A C 1
ATOM 552 O O . ASP A 1 84 ? 6.247 -3.668 -24.038 1.00 85.69 84 ASP A O 1
ATOM 556 N N . PRO A 1 85 ? 7.686 -2.077 -23.364 1.00 84.31 85 PRO A N 1
ATOM 557 C CA . PRO A 1 85 ? 7.923 -2.672 -22.045 1.00 84.31 85 PRO A CA 1
ATOM 558 C C . PRO A 1 85 ? 6.679 -2.712 -21.143 1.00 84.31 85 PRO A C 1
ATOM 560 O O . PRO A 1 85 ? 6.629 -3.550 -20.242 1.00 84.31 85 PRO A O 1
ATOM 563 N N . ASP A 1 86 ? 5.681 -1.859 -21.394 1.00 86.62 86 ASP A N 1
ATOM 564 C CA . ASP A 1 86 ? 4.437 -1.799 -20.614 1.00 86.62 86 ASP A CA 1
ATOM 565 C C . ASP A 1 86 ? 3.347 -2.745 -21.159 1.00 86.62 86 ASP A C 1
ATOM 567 O O . ASP A 1 86 ? 2.290 -2.933 -20.548 1.00 86.62 86 ASP A O 1
ATOM 571 N N . SER A 1 87 ? 3.598 -3.370 -22.314 1.00 88.69 87 SER A N 1
ATOM 572 C CA . SER A 1 87 ? 2.665 -4.272 -22.987 1.00 88.69 87 SER A CA 1
ATOM 573 C C . SER A 1 87 ? 2.654 -5.669 -22.353 1.00 88.69 87 SER A C 1
ATOM 575 O O . SER A 1 87 ? 3.706 -6.266 -22.106 1.00 88.69 87 SER A O 1
ATOM 577 N N . PRO A 1 88 ? 1.474 -6.295 -22.188 1.00 84.88 88 PRO A N 1
ATOM 578 C CA . PRO A 1 88 ? 1.379 -7.680 -21.729 1.00 84.88 88 PRO A CA 1
ATOM 579 C C . PRO A 1 88 ? 1.941 -8.694 -22.744 1.00 84.88 88 PRO A C 1
ATOM 581 O O . PRO A 1 88 ? 2.168 -9.850 -22.389 1.00 84.88 88 PRO A O 1
ATOM 584 N N . ALA A 1 89 ? 2.156 -8.286 -24.001 1.00 87.69 89 ALA A N 1
ATOM 585 C CA . ALA A 1 89 ? 2.753 -9.100 -25.060 1.00 87.69 89 ALA A CA 1
ATOM 586 C C . ALA A 1 89 ? 4.263 -8.846 -25.243 1.00 87.69 89 ALA A C 1
ATOM 588 O O . ALA A 1 89 ? 4.847 -9.328 -26.218 1.00 87.69 89 ALA A O 1
ATOM 589 N N . PHE A 1 90 ? 4.898 -8.099 -24.332 1.00 88.75 90 PHE A N 1
ATOM 590 C CA . PHE A 1 90 ? 6.304 -7.721 -24.429 1.00 88.75 90 PHE A CA 1
ATOM 591 C C . PHE A 1 90 ? 7.236 -8.933 -24.564 1.00 88.75 90 PHE A C 1
ATOM 593 O O . PHE A 1 90 ? 7.234 -9.856 -23.743 1.00 88.75 90 PHE A O 1
ATOM 600 N N . ASN A 1 91 ? 8.081 -8.914 -25.597 1.00 88.00 91 ASN A N 1
ATOM 601 C CA . ASN A 1 91 ? 9.103 -9.925 -25.827 1.00 88.00 91 ASN A CA 1
ATOM 602 C C . ASN A 1 91 ? 10.495 -9.285 -25.818 1.00 88.00 91 ASN A C 1
ATOM 604 O O . ASN A 1 91 ? 10.899 -8.600 -26.761 1.00 88.00 91 ASN A O 1
ATOM 608 N N . VAL A 1 92 ? 11.257 -9.589 -24.765 1.00 89.62 92 VAL A N 1
ATOM 609 C CA . VAL A 1 92 ? 12.608 -9.051 -24.548 1.00 89.62 92 VAL A CA 1
ATOM 610 C C . VAL A 1 92 ? 13.541 -9.355 -25.720 1.00 89.62 92 VAL A C 1
ATOM 612 O O . VAL A 1 92 ? 14.266 -8.469 -26.161 1.00 89.62 92 VAL A O 1
ATOM 615 N N . SER A 1 93 ? 13.525 -10.585 -26.244 1.00 88.75 93 SER A N 1
ATOM 616 C CA . SER A 1 93 ? 14.415 -11.004 -27.333 1.00 88.75 93 SER A CA 1
ATOM 617 C C . SER A 1 93 ? 14.117 -10.247 -28.627 1.00 88.75 93 SER A C 1
ATOM 619 O O . SER A 1 93 ? 15.037 -9.719 -29.240 1.00 88.75 93 SER A O 1
ATOM 621 N N . SER A 1 94 ? 12.839 -10.109 -28.990 1.00 87.75 94 SER A N 1
ATOM 622 C CA . SER A 1 94 ? 12.409 -9.367 -30.184 1.00 87.75 94 SER A CA 1
ATOM 623 C C . SER A 1 94 ? 12.717 -7.866 -30.078 1.00 87.75 94 SER A C 1
ATOM 625 O O . SER A 1 94 ? 13.224 -7.254 -31.019 1.00 87.75 94 SER A O 1
ATOM 627 N N . CYS A 1 95 ? 12.463 -7.255 -28.914 1.00 88.00 95 CYS A N 1
ATOM 628 C CA . CYS A 1 95 ? 12.804 -5.854 -28.651 1.00 88.00 95 CYS A CA 1
ATOM 629 C C . CYS A 1 95 ? 14.318 -5.611 -28.679 1.00 88.00 95 CYS A C 1
ATOM 631 O O . CYS A 1 95 ? 14.779 -4.658 -29.304 1.00 88.00 95 CYS A O 1
ATOM 633 N N . TYR A 1 96 ? 15.103 -6.513 -28.091 1.00 89.31 96 TYR A N 1
ATOM 634 C CA . TYR A 1 96 ? 16.559 -6.431 -28.108 1.00 89.31 96 TYR A CA 1
ATOM 635 C C . TYR A 1 96 ? 17.140 -6.573 -29.522 1.00 89.31 96 TYR A C 1
ATOM 637 O O . TYR A 1 96 ? 17.974 -5.763 -29.924 1.00 89.31 96 TYR A O 1
ATOM 645 N N . GLU A 1 97 ? 16.683 -7.560 -30.297 1.00 90.44 97 GLU A N 1
ATOM 646 C CA . GLU A 1 97 ? 17.098 -7.749 -31.693 1.00 90.44 97 GLU A CA 1
ATOM 647 C C . GLU A 1 97 ? 16.745 -6.531 -32.557 1.00 90.44 97 GLU A C 1
ATOM 649 O O . GLU A 1 97 ? 17.565 -6.073 -33.360 1.00 90.44 97 GLU A O 1
ATOM 654 N N . SER A 1 98 ? 15.564 -5.945 -32.343 1.00 88.31 98 SER A N 1
ATOM 655 C CA . SER A 1 98 ? 15.160 -4.688 -32.977 1.00 88.31 98 SER A CA 1
ATOM 656 C C . SER A 1 98 ? 16.082 -3.526 -32.581 1.00 88.31 98 SER A C 1
ATOM 658 O O . SER A 1 98 ? 16.598 -2.826 -33.451 1.00 88.31 98 SER A O 1
ATOM 660 N N . LEU A 1 99 ? 16.403 -3.353 -31.294 1.00 88.69 99 LEU A N 1
ATOM 661 C CA . LEU A 1 99 ? 17.304 -2.290 -30.827 1.00 88.69 99 LEU A CA 1
ATOM 662 C C . LEU A 1 99 ? 18.719 -2.415 -31.406 1.00 88.69 99 LEU A C 1
ATOM 664 O O . LEU A 1 99 ? 19.297 -1.419 -31.831 1.00 88.69 99 LEU A O 1
ATOM 668 N N . VAL A 1 100 ? 19.284 -3.623 -31.431 1.00 89.06 100 VAL A N 1
ATOM 669 C CA . VAL A 1 100 ? 20.653 -3.857 -31.925 1.00 89.06 100 VAL A CA 1
ATOM 670 C C . VAL A 1 100 ? 20.738 -3.731 -33.447 1.00 89.06 100 VAL A C 1
ATOM 672 O O . VAL A 1 100 ? 21.771 -3.316 -33.969 1.00 89.06 100 VAL A O 1
ATOM 675 N N . SER A 1 101 ? 19.665 -4.068 -34.169 1.00 90.31 101 SER A N 1
ATOM 676 C CA . SER A 1 101 ? 19.611 -3.921 -35.628 1.00 90.31 101 SER A CA 1
ATOM 677 C C . SER A 1 101 ? 19.331 -2.485 -36.088 1.00 90.31 101 SER A C 1
ATOM 679 O O . SER A 1 101 ? 19.741 -2.119 -37.189 1.00 90.31 101 SER A O 1
ATOM 681 N N . THR A 1 102 ? 18.671 -1.665 -35.264 1.00 89.00 102 THR A N 1
ATOM 682 C CA . THR A 1 102 ? 18.268 -0.292 -35.622 1.00 89.00 102 THR A CA 1
ATOM 683 C C . THR A 1 102 ? 19.186 0.799 -35.066 1.00 89.00 102 THR A C 1
ATOM 685 O O . THR A 1 102 ? 19.358 1.829 -35.719 1.00 89.00 102 THR A O 1
ATOM 688 N N . LEU A 1 103 ? 19.792 0.604 -33.889 1.00 87.81 103 LEU A N 1
ATOM 689 C CA . LEU A 1 103 ? 20.593 1.623 -33.207 1.00 87.81 103 LEU A CA 1
ATOM 690 C C . LEU A 1 103 ? 22.100 1.389 -33.353 1.00 87.81 103 LEU A C 1
ATOM 692 O O . LEU A 1 103 ? 22.605 0.270 -33.296 1.00 87.81 103 LEU A O 1
ATOM 696 N N . GLY A 1 104 ? 22.848 2.488 -33.465 1.00 91.31 104 GLY A N 1
ATOM 697 C CA . GLY A 1 104 ? 24.307 2.472 -33.357 1.00 91.31 104 GLY A CA 1
ATOM 698 C C . GLY A 1 104 ? 24.784 2.331 -31.905 1.00 91.31 104 GLY A C 1
ATOM 699 O O . GLY A 1 104 ? 24.060 2.645 -30.962 1.00 91.31 104 GLY A O 1
ATOM 700 N N . LEU A 1 105 ? 26.045 1.929 -31.712 1.00 90.25 105 LEU A N 1
ATOM 701 C CA . LEU A 1 105 ? 26.635 1.668 -30.387 1.00 90.25 105 LEU A CA 1
ATOM 702 C C . LEU A 1 105 ? 26.486 2.834 -29.389 1.00 90.25 105 LEU A C 1
ATOM 704 O O . LEU A 1 105 ? 26.224 2.604 -28.211 1.00 90.25 105 LEU A O 1
ATOM 708 N N . ALA A 1 106 ? 26.654 4.079 -29.845 1.00 91.38 106 ALA A N 1
ATOM 709 C CA . ALA A 1 106 ? 26.538 5.259 -28.985 1.00 91.38 106 ALA A CA 1
ATOM 710 C C . ALA A 1 106 ? 25.102 5.468 -28.470 1.00 91.38 106 ALA A C 1
ATOM 712 O O . ALA A 1 106 ? 24.906 5.746 -27.287 1.00 91.38 106 ALA A O 1
ATOM 713 N N . GLU A 1 107 ? 24.107 5.268 -29.337 1.00 91.94 107 GLU A N 1
ATOM 714 C CA . GLU A 1 107 ? 22.688 5.350 -28.976 1.00 91.94 107 GLU A CA 1
ATOM 715 C C . GLU A 1 107 ? 22.287 4.195 -28.059 1.00 91.94 107 GLU A C 1
ATOM 717 O O . GLU A 1 107 ? 21.584 4.407 -27.074 1.00 91.94 107 GLU A O 1
ATOM 722 N N . LEU A 1 108 ? 22.808 2.988 -28.303 1.00 91.50 108 LEU A N 1
ATOM 723 C CA . LEU A 1 108 ? 22.569 1.838 -27.433 1.00 91.50 108 LEU A CA 1
ATOM 724 C C . LEU A 1 108 ? 23.128 2.066 -26.021 1.00 91.50 108 LEU A C 1
ATOM 726 O O . LEU A 1 108 ? 22.466 1.758 -25.030 1.00 91.50 108 LEU A O 1
ATOM 730 N N . LEU A 1 109 ? 24.323 2.653 -25.909 1.00 93.56 109 LEU A N 1
ATOM 731 C CA . LEU A 1 109 ? 24.918 2.988 -24.615 1.00 93.56 109 LEU A CA 1
ATOM 732 C C . LEU A 1 109 ? 24.086 4.055 -23.896 1.00 93.56 109 LEU A C 1
ATOM 734 O O . LEU A 1 109 ? 23.783 3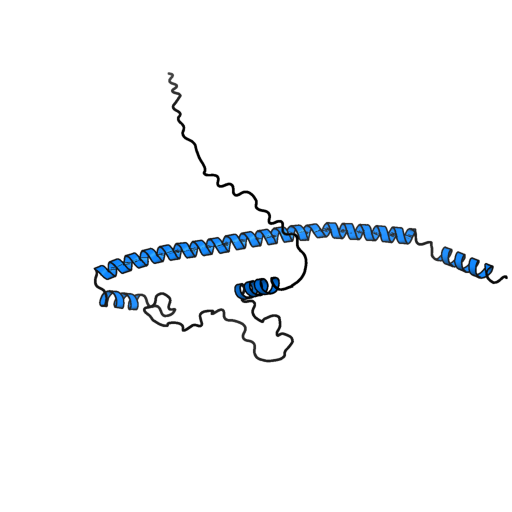.900 -22.712 1.00 93.56 109 LEU A O 1
ATOM 738 N N . ARG A 1 110 ? 23.640 5.093 -24.612 1.00 94.50 110 ARG A N 1
ATOM 739 C CA . ARG A 1 110 ? 22.741 6.112 -24.058 1.00 94.50 110 ARG A CA 1
ATOM 740 C C . ARG A 1 110 ? 21.427 5.501 -23.569 1.00 94.50 110 ARG A C 1
ATOM 742 O O . ARG A 1 110 ? 21.027 5.781 -22.442 1.00 94.50 110 ARG A O 1
ATOM 749 N N . LYS A 1 111 ? 20.807 4.629 -24.370 1.00 91.75 111 LYS A N 1
ATOM 750 C CA . LYS A 1 111 ? 19.565 3.941 -24.005 1.00 91.75 111 LYS A CA 1
ATOM 751 C C . LYS A 1 111 ? 19.760 3.036 -22.793 1.00 91.75 111 LYS A C 1
ATOM 753 O O . LYS A 1 111 ? 18.920 3.020 -21.904 1.00 91.75 111 LYS A O 1
ATOM 758 N N . SER A 1 112 ? 20.900 2.351 -22.689 1.00 92.06 112 SER A N 1
ATOM 759 C CA . SER A 1 112 ? 21.217 1.548 -21.502 1.00 92.06 112 SER A CA 1
ATOM 760 C C . SER A 1 112 ? 21.338 2.398 -20.230 1.00 92.06 112 SER A C 1
ATOM 762 O O . SER A 1 112 ? 20.849 1.997 -19.178 1.00 92.06 112 SER A O 1
ATOM 764 N N . ALA A 1 113 ? 21.935 3.591 -20.318 1.00 95.19 113 ALA A N 1
ATOM 765 C CA . ALA A 1 113 ? 22.055 4.499 -19.181 1.00 95.19 113 ALA A CA 1
ATOM 766 C C . ALA A 1 113 ? 20.693 5.077 -18.760 1.00 95.19 113 ALA A C 1
ATOM 768 O O . ALA A 1 113 ? 20.425 5.193 -17.566 1.00 95.19 113 ALA A O 1
ATOM 769 N N . GLU A 1 114 ? 19.835 5.396 -19.733 1.00 95.19 114 GLU A N 1
ATOM 770 C CA . GLU A 1 114 ? 18.451 5.825 -19.505 1.00 95.19 114 GLU A CA 1
ATOM 771 C C . GLU A 1 114 ? 17.650 4.738 -18.776 1.00 95.19 114 GLU A C 1
ATOM 773 O O . GLU A 1 114 ? 17.130 4.998 -17.694 1.00 95.19 114 GLU A O 1
ATOM 778 N N . LEU A 1 115 ? 17.655 3.503 -19.288 1.00 93.81 115 LEU A N 1
ATOM 779 C CA . LEU A 1 115 ? 16.943 2.377 -18.672 1.00 93.81 115 LEU A CA 1
ATOM 780 C C . LEU A 1 115 ? 17.442 2.080 -17.253 1.00 93.81 115 LEU A C 1
ATOM 782 O O . LEU A 1 115 ? 16.656 1.781 -16.363 1.00 93.81 115 LEU A O 1
ATOM 786 N N . VAL A 1 116 ? 18.750 2.187 -16.997 1.00 96.50 116 VAL A N 1
ATOM 787 C CA . VAL A 1 116 ? 19.292 2.021 -15.636 1.00 96.50 116 VAL A CA 1
ATOM 788 C C . VAL A 1 116 ? 18.795 3.118 -14.691 1.00 96.50 116 VAL A C 1
ATOM 790 O O . VAL A 1 116 ? 18.590 2.848 -13.506 1.00 96.50 116 VAL A O 1
ATOM 793 N N . SER A 1 117 ? 18.617 4.346 -15.181 1.00 97.12 117 SER A N 1
ATOM 794 C CA . SER A 1 117 ? 18.026 5.432 -14.395 1.00 97.12 117 SER A CA 1
ATOM 795 C C . SER A 1 117 ? 16.555 5.154 -14.097 1.00 97.12 117 SER A C 1
ATOM 797 O O . SER A 1 117 ? 16.151 5.226 -12.940 1.00 97.12 117 SER A O 1
ATOM 799 N N . GLU A 1 118 ? 15.791 4.765 -15.113 1.00 96.19 118 GLU A N 1
ATOM 800 C CA . GLU A 1 118 ? 14.366 4.443 -15.013 1.00 96.19 118 GLU A CA 1
ATOM 801 C C . GLU A 1 118 ? 14.110 3.276 -14.051 1.00 96.19 118 GLU A C 1
ATOM 803 O O . GLU A 1 118 ? 13.282 3.381 -13.154 1.00 96.19 118 GLU A O 1
ATOM 808 N N . ILE A 1 119 ? 14.906 2.203 -14.125 1.00 95.19 119 ILE A N 1
ATOM 809 C CA . ILE A 1 119 ? 14.822 1.073 -13.184 1.00 95.19 119 ILE A CA 1
ATOM 810 C C . ILE A 1 119 ? 15.014 1.538 -11.732 1.00 95.19 119 ILE A C 1
ATOM 812 O O . ILE A 1 119 ? 14.346 1.039 -10.826 1.00 95.19 119 ILE A O 1
ATOM 816 N N . ARG A 1 120 ? 15.931 2.482 -11.483 1.00 97.19 120 ARG A N 1
ATOM 817 C CA . ARG A 1 120 ? 16.174 3.015 -10.131 1.00 97.19 120 ARG A CA 1
ATOM 818 C C . ARG A 1 120 ? 15.036 3.906 -9.651 1.00 97.19 120 ARG A C 1
ATOM 820 O O . ARG A 1 120 ? 14.716 3.877 -8.466 1.00 97.19 120 ARG A O 1
ATOM 827 N N . GLU A 1 121 ? 14.460 4.696 -10.548 1.00 97.06 121 GLU A N 1
ATOM 828 C CA . GLU A 1 121 ? 13.296 5.530 -10.258 1.00 97.06 121 GLU A CA 1
ATOM 829 C C . GLU A 1 121 ? 12.081 4.663 -9.923 1.00 97.06 121 GLU A C 1
ATOM 831 O O . GLU A 1 121 ? 11.530 4.800 -8.832 1.00 97.06 121 GLU A O 1
ATOM 836 N N . LEU A 1 122 ? 11.769 3.675 -10.767 1.00 96.88 122 LEU A N 1
ATOM 837 C CA . LEU A 1 122 ? 10.691 2.709 -10.546 1.00 96.88 122 LEU A CA 1
ATOM 838 C C . LEU A 1 122 ? 10.864 1.921 -9.243 1.00 96.88 122 LEU A C 1
ATOM 840 O O . LEU A 1 122 ? 9.891 1.678 -8.528 1.00 96.88 122 LEU A O 1
ATOM 844 N N . ASP A 1 123 ? 12.090 1.531 -8.881 1.00 97.31 123 ASP A N 1
ATOM 845 C CA . ASP A 1 123 ? 12.332 0.875 -7.592 1.00 97.31 123 ASP A CA 1
ATOM 846 C C . ASP A 1 123 ? 12.058 1.820 -6.408 1.00 97.31 123 ASP A C 1
ATOM 848 O O . ASP A 1 123 ? 11.460 1.410 -5.408 1.00 97.31 123 ASP A O 1
ATOM 852 N N . GLY A 1 124 ? 12.418 3.100 -6.545 1.00 97.31 124 GLY A N 1
ATOM 853 C CA . GLY A 1 124 ? 12.091 4.149 -5.581 1.00 97.31 124 GLY A CA 1
ATOM 854 C C . GLY A 1 124 ? 10.584 4.379 -5.441 1.00 97.31 124 GLY A C 1
ATOM 855 O O . GLY A 1 124 ? 10.073 4.438 -4.321 1.00 97.31 124 GLY A O 1
ATOM 856 N N . GLU A 1 125 ? 9.858 4.449 -6.555 1.00 96.19 125 GLU A N 1
ATOM 857 C CA . GLU A 1 125 ? 8.398 4.578 -6.582 1.00 96.19 125 GLU A CA 1
ATOM 858 C C . GLU A 1 125 ? 7.712 3.370 -5.950 1.00 96.19 125 GLU A C 1
ATOM 860 O O . GLU A 1 125 ? 6.857 3.529 -5.074 1.00 96.19 125 GLU A O 1
ATOM 865 N N . LYS A 1 126 ? 8.138 2.154 -6.312 1.00 96.38 126 LYS A N 1
ATOM 866 C CA . LYS A 1 126 ? 7.654 0.908 -5.710 1.00 96.38 126 LYS A CA 1
ATOM 867 C C . LYS A 1 126 ? 7.872 0.923 -4.201 1.00 96.38 126 LYS A C 1
ATOM 869 O O . LYS A 1 126 ? 6.954 0.610 -3.446 1.00 96.38 126 LYS A O 1
ATOM 874 N N . GLN A 1 127 ? 9.065 1.300 -3.745 1.00 97.19 127 GLN A N 1
ATOM 875 C CA . GLN A 1 127 ? 9.375 1.365 -2.319 1.00 97.19 127 GLN A CA 1
ATOM 876 C C . GLN A 1 127 ? 8.534 2.427 -1.598 1.00 97.19 127 GLN A C 1
ATOM 878 O O . GLN A 1 127 ? 8.053 2.178 -0.492 1.00 97.19 127 GLN A O 1
ATOM 883 N N . SER A 1 128 ? 8.323 3.584 -2.227 1.00 96.12 128 SER A N 1
ATOM 884 C CA . SER A 1 128 ? 7.458 4.652 -1.720 1.00 96.12 128 SER A CA 1
ATOM 885 C C . SER A 1 128 ? 6.009 4.182 -1.589 1.00 96.12 128 SER A C 1
ATOM 887 O O . SER A 1 128 ? 5.398 4.360 -0.537 1.00 96.12 128 SER A O 1
ATOM 889 N N . LEU A 1 129 ? 5.473 3.500 -2.604 1.00 96.50 129 LEU A N 1
ATOM 890 C CA . LEU A 1 129 ? 4.122 2.941 -2.586 1.00 96.50 129 LEU A CA 1
ATOM 891 C C . LEU A 1 129 ? 3.963 1.884 -1.490 1.00 96.50 129 LEU A C 1
ATOM 893 O O . LEU A 1 129 ? 3.013 1.932 -0.711 1.00 96.50 129 LEU A O 1
ATOM 897 N N . VAL A 1 130 ? 4.912 0.951 -1.409 1.00 97.31 130 VAL A N 1
ATOM 898 C CA . VAL A 1 130 ? 4.949 -0.104 -0.390 1.00 97.31 130 VAL A CA 1
ATOM 899 C C . VAL A 1 130 ? 4.992 0.514 1.005 1.00 97.31 130 VAL A C 1
ATOM 901 O O . VAL A 1 130 ? 4.215 0.119 1.870 1.00 97.31 130 VAL A O 1
ATOM 904 N N . TYR A 1 131 ? 5.833 1.524 1.229 1.00 97.62 131 TYR A N 1
ATOM 905 C CA . TYR A 1 131 ? 5.889 2.232 2.505 1.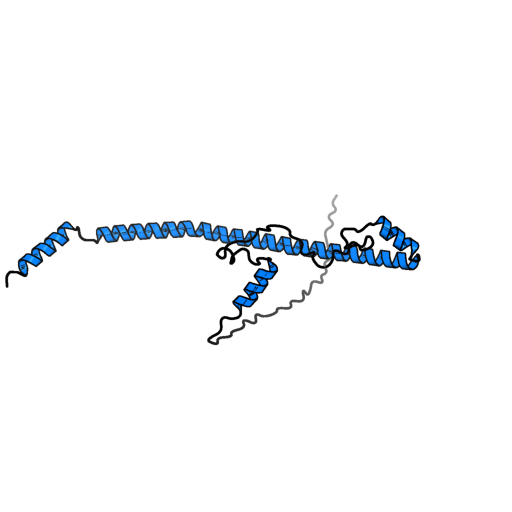00 97.62 131 TYR A CA 1
ATOM 906 C C . TYR A 1 131 ? 4.587 2.980 2.808 1.00 97.62 131 TYR A C 1
ATOM 908 O O . TYR A 1 131 ? 4.063 2.875 3.919 1.00 97.62 131 TYR A O 1
ATOM 916 N N . ASN A 1 132 ? 4.039 3.703 1.827 1.00 96.19 132 ASN A N 1
ATOM 917 C CA . ASN A 1 132 ? 2.802 4.459 1.977 1.00 96.19 132 ASN A CA 1
ATOM 918 C C . ASN A 1 132 ? 1.644 3.540 2.367 1.00 96.19 132 ASN A C 1
ATOM 920 O O . ASN A 1 132 ? 1.015 3.713 3.406 1.00 96.19 132 ASN A 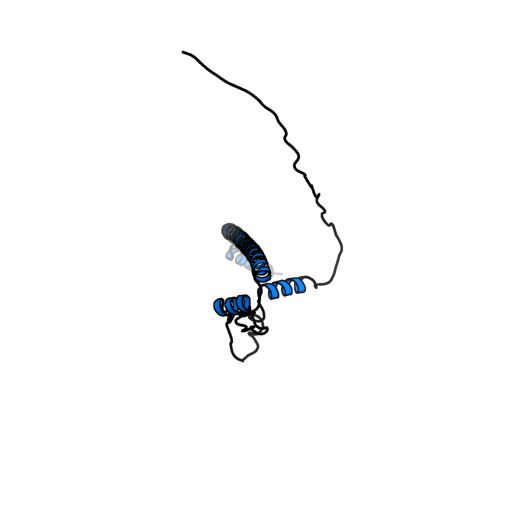O 1
ATOM 924 N N . HIS A 1 133 ? 1.454 2.465 1.618 1.00 95.75 133 HIS A N 1
ATOM 925 C CA . HIS A 1 133 ? 0.374 1.545 1.908 1.00 95.75 133 HIS A CA 1
ATOM 926 C C . HIS A 1 133 ? 0.606 0.760 3.208 1.00 95.75 133 HIS A C 1
ATOM 928 O O . HIS A 1 133 ? -0.317 0.600 4.005 1.00 95.75 133 HIS A O 1
ATOM 934 N N . HIS A 1 134 ? 1.832 0.308 3.495 1.00 97.50 134 HIS A N 1
ATOM 935 C CA . HIS A 1 134 ? 2.088 -0.416 4.742 1.00 97.50 134 HIS A CA 1
ATOM 936 C C . HIS A 1 134 ? 1.908 0.452 5.982 1.00 97.50 134 HIS A C 1
ATOM 938 O O . HIS A 1 134 ? 1.306 -0.018 6.949 1.00 97.50 134 HIS A O 1
ATOM 944 N N . HIS A 1 135 ? 2.399 1.693 5.996 1.00 95.94 135 HIS A N 1
ATOM 945 C CA . HIS A 1 135 ? 2.220 2.539 7.176 1.00 95.94 135 HIS A CA 1
ATOM 946 C C . HIS A 1 135 ? 0.747 2.933 7.362 1.00 95.94 135 HIS A C 1
ATOM 948 O O . HIS A 1 135 ? 0.285 2.983 8.503 1.00 95.94 135 HIS A O 1
ATOM 954 N N . GLU A 1 136 ? -0.010 3.125 6.275 1.00 96.38 136 GLU A N 1
ATOM 955 C CA . GLU A 1 136 ? -1.459 3.343 6.325 1.00 96.38 136 GLU A CA 1
ATOM 956 C C . GLU A 1 136 ? -2.199 2.124 6.886 1.00 96.38 136 GLU A C 1
ATOM 958 O O . GLU A 1 136 ? -3.013 2.270 7.798 1.00 96.38 136 GLU A O 1
ATOM 963 N N . LEU A 1 137 ? -1.880 0.910 6.425 1.00 96.94 137 LEU A N 1
ATOM 964 C CA . LEU A 1 137 ? -2.465 -0.329 6.953 1.00 96.94 137 LEU A CA 1
ATOM 965 C C . LEU A 1 137 ? -2.158 -0.520 8.440 1.00 96.94 137 LEU A C 1
ATOM 967 O O . LEU A 1 137 ? -3.030 -0.932 9.211 1.00 96.94 137 LEU A O 1
ATOM 971 N N . VAL A 1 138 ? -0.936 -0.200 8.867 1.00 95.81 138 VAL A N 1
ATOM 972 C CA . VAL A 1 138 ? -0.545 -0.242 10.281 1.00 95.81 138 VAL A CA 1
ATOM 973 C C . VAL A 1 138 ? -1.326 0.800 11.086 1.00 95.81 138 VAL A C 1
ATOM 975 O O . VAL A 1 138 ? -1.872 0.473 12.141 1.00 95.81 138 VAL A O 1
ATOM 978 N N . ALA A 1 139 ? -1.448 2.030 10.585 1.00 97.75 139 ALA A N 1
ATOM 979 C CA . ALA A 1 139 ? -2.209 3.092 11.241 1.00 97.75 139 ALA A CA 1
ATOM 980 C C . ALA A 1 139 ? -3.710 2.760 11.343 1.00 97.75 139 ALA A C 1
ATOM 982 O O . ALA A 1 139 ? -4.336 2.983 12.387 1.00 97.75 139 ALA A O 1
ATOM 983 N N . ALA A 1 140 ? -4.289 2.180 10.290 1.00 97.88 140 ALA A N 1
ATOM 984 C CA . ALA A 1 140 ? -5.664 1.698 10.277 1.00 97.88 140 ALA A CA 1
ATOM 985 C C . ALA A 1 140 ? -5.859 0.553 11.278 1.00 97.88 140 ALA A C 1
ATOM 987 O O . ALA A 1 140 ? -6.797 0.585 12.074 1.00 97.88 140 ALA A O 1
ATOM 988 N N . SER A 1 141 ? -4.933 -0.409 11.316 1.00 97.44 141 SER A N 1
ATOM 989 C CA . SER A 1 141 ? -4.958 -1.522 12.272 1.00 97.44 141 SER A CA 1
ATOM 990 C C . SER A 1 141 ? -4.900 -1.032 13.721 1.00 97.44 141 SER A C 1
ATOM 992 O O . SER A 1 141 ? -5.658 -1.501 14.570 1.00 97.44 141 SER A O 1
ATOM 994 N N . GLU A 1 142 ? -4.063 -0.035 14.011 1.00 97.00 142 GLU A N 1
ATOM 995 C CA . GLU A 1 142 ? -3.990 0.580 15.340 1.00 97.00 142 GLU A CA 1
ATOM 996 C C . GLU A 1 142 ? -5.271 1.354 15.686 1.00 97.00 142 GLU A C 1
ATOM 998 O O . GLU A 1 142 ? -5.738 1.335 16.827 1.00 97.00 142 GLU A O 1
ATOM 1003 N N . THR A 1 143 ? -5.896 1.998 14.699 1.00 97.12 143 THR A N 1
ATOM 1004 C CA . THR A 1 143 ? -7.197 2.655 14.879 1.00 97.12 143 THR A CA 1
ATOM 1005 C C . THR A 1 143 ? -8.290 1.637 15.200 1.00 97.12 143 THR A C 1
ATOM 1007 O O . THR A 1 143 ? -9.035 1.835 16.160 1.00 97.12 143 THR A O 1
ATOM 1010 N N . ILE A 1 144 ? -8.342 0.514 14.477 1.00 96.75 144 ILE A N 1
ATOM 1011 C CA . ILE A 1 144 ? -9.265 -0.598 14.751 1.00 96.75 144 ILE A CA 1
ATOM 1012 C C . ILE A 1 144 ? -9.022 -1.153 16.156 1.00 96.75 144 ILE A C 1
ATOM 1014 O O . ILE A 1 144 ? -9.974 -1.373 16.903 1.00 96.75 144 ILE A O 1
ATOM 1018 N N . ARG A 1 145 ? -7.758 -1.314 16.563 1.00 97.31 145 ARG A N 1
ATOM 1019 C CA . ARG A 1 145 ? -7.409 -1.763 17.914 1.00 97.31 145 ARG A CA 1
ATOM 1020 C C . ARG A 1 145 ? -7.933 -0.805 18.983 1.00 97.31 145 ARG A C 1
ATOM 1022 O O . ARG A 1 145 ? -8.576 -1.250 19.929 1.00 97.31 145 ARG A O 1
ATOM 1029 N N . LYS A 1 146 ? -7.728 0.504 18.815 1.00 96.75 146 LYS A N 1
ATOM 1030 C CA . LYS A 1 146 ? -8.258 1.533 19.728 1.00 96.75 146 LYS A CA 1
ATOM 1031 C C . LYS A 1 146 ? -9.784 1.541 19.766 1.00 96.75 146 LYS A C 1
ATOM 1033 O O . LYS A 1 146 ? -10.362 1.696 20.839 1.00 96.75 146 LYS A O 1
ATOM 1038 N N . MET A 1 147 ? -10.440 1.386 18.615 1.00 96.50 147 MET A N 1
ATOM 1039 C CA . MET A 1 147 ? -11.899 1.276 18.537 1.00 96.50 147 MET A CA 1
ATOM 1040 C C . MET A 1 147 ? -12.399 0.048 19.295 1.00 96.50 147 MET A C 1
ATOM 1042 O O . MET A 1 147 ? -13.322 0.181 20.092 1.00 96.50 147 MET A O 1
ATOM 1046 N N . LYS A 1 148 ? -11.744 -1.104 19.120 1.00 96.50 148 LYS A N 1
ATOM 1047 C CA . LYS A 1 148 ? -12.055 -2.330 19.857 1.00 96.50 148 LYS A CA 1
ATOM 1048 C C . LYS A 1 148 ? -11.921 -2.130 21.364 1.00 96.50 148 LYS A C 1
ATOM 1050 O O . LYS A 1 148 ? -12.873 -2.379 22.082 1.00 96.50 148 LYS A O 1
ATOM 1055 N N . THR A 1 149 ? -10.800 -1.591 21.843 1.00 95.88 149 THR A N 1
ATOM 1056 C CA . THR A 1 149 ? -10.610 -1.352 23.284 1.00 95.88 149 THR A CA 1
ATOM 1057 C C . THR A 1 149 ? -11.664 -0.409 23.872 1.00 95.88 149 THR A C 1
ATOM 1059 O O . THR A 1 149 ? -12.081 -0.594 25.010 1.00 95.88 149 THR A O 1
ATOM 1062 N N . ARG A 1 150 ? -12.124 0.599 23.117 1.00 93.12 150 ARG A N 1
ATOM 1063 C CA . ARG A 1 150 ? -13.233 1.462 23.560 1.00 93.12 150 ARG A CA 1
ATOM 1064 C C . ARG A 1 150 ? -14.575 0.733 23.580 1.00 93.12 150 ARG A C 1
ATOM 1066 O O . ARG A 1 150 ? -15.359 0.996 24.482 1.00 93.12 150 ARG A O 1
ATOM 1073 N N . ALA A 1 151 ? -14.833 -0.132 22.601 1.00 93.69 151 ALA A N 1
ATOM 1074 C CA . ALA A 1 151 ? -16.041 -0.949 22.559 1.00 93.69 151 ALA A CA 1
ATOM 1075 C C . ALA A 1 151 ? -16.074 -1.936 23.735 1.00 93.69 151 ALA A C 1
ATOM 1077 O O . ALA A 1 151 ? -17.047 -1.942 24.476 1.00 93.69 151 ALA A O 1
ATOM 1078 N N . ASP A 1 152 ? -14.973 -2.647 23.988 1.00 93.19 152 ASP A N 1
ATOM 1079 C CA . ASP A 1 152 ? -14.835 -3.555 25.135 1.00 93.19 152 ASP A CA 1
ATOM 1080 C C . ASP A 1 152 ? -14.982 -2.797 26.479 1.00 93.19 152 ASP A C 1
ATOM 1082 O O . ASP A 1 152 ? -15.467 -3.332 27.470 1.00 93.19 152 ASP A O 1
ATOM 1086 N N . GLY A 1 153 ? -14.585 -1.519 26.531 1.00 91.75 153 GLY A N 1
ATOM 1087 C CA . GLY A 1 153 ? -14.783 -0.654 27.699 1.00 91.75 153 GLY A CA 1
ATOM 1088 C C . GLY A 1 153 ? -16.223 -0.160 27.906 1.00 91.75 153 GLY A C 1
ATOM 1089 O O . GLY A 1 153 ? -16.529 0.352 28.983 1.00 91.75 153 GLY A O 1
ATOM 1090 N N . LEU A 1 154 ? -17.106 -0.295 26.911 1.00 93.69 154 LEU A N 1
ATOM 1091 C CA . LEU A 1 154 ? -18.517 0.087 27.018 1.00 93.69 154 LEU A CA 1
ATOM 1092 C C . LEU A 1 154 ? -19.335 -0.971 27.769 1.00 93.69 154 LEU A C 1
ATOM 1094 O O . LEU A 1 154 ? -20.234 -0.599 28.521 1.00 93.69 154 LEU A O 1
ATOM 1098 N N . ASP A 1 155 ? -18.993 -2.251 27.624 1.00 91.75 155 ASP A N 1
ATOM 1099 C CA . ASP A 1 155 ? -19.665 -3.373 28.291 1.00 91.75 155 ASP A CA 1
ATOM 1100 C C . ASP A 1 155 ? -19.825 -3.171 29.813 1.00 91.75 155 ASP A C 1
ATOM 1102 O O . ASP A 1 155 ? -20.963 -3.156 30.287 1.00 91.75 155 ASP A O 1
ATOM 1106 N N . PRO A 1 156 ? -18.767 -2.871 30.600 1.00 92.88 156 PRO A N 1
ATOM 1107 C CA . PRO A 1 156 ? -18.928 -2.639 32.039 1.00 92.88 156 PRO A CA 1
ATOM 1108 C C . PRO A 1 156 ? -19.766 -1.391 32.362 1.00 92.88 156 PRO A C 1
ATOM 1110 O O . PRO A 1 156 ? -20.406 -1.324 33.413 1.00 92.88 156 PRO A O 1
ATOM 1113 N N . SER A 1 157 ? -19.785 -0.387 31.476 1.00 92.00 157 SER A N 1
ATOM 1114 C CA . SER A 1 157 ? -20.652 0.784 31.640 1.00 92.00 157 SER A CA 1
ATOM 1115 C C . SER A 1 157 ? -22.123 0.428 31.422 1.00 92.00 157 SER A C 1
ATOM 1117 O O . SER A 1 157 ? -22.979 0.989 32.108 1.00 92.00 157 SER A O 1
ATOM 1119 N N . LEU A 1 158 ? -22.427 -0.473 30.483 1.00 93.56 158 LEU A N 1
ATOM 1120 C CA . LEU A 1 158 ? -23.783 -0.973 30.256 1.00 93.56 158 LEU A CA 1
ATOM 1121 C C . LEU A 1 158 ? -24.240 -1.872 31.407 1.00 93.56 158 LEU A C 1
ATOM 1123 O O . LEU A 1 158 ? -25.362 -1.701 31.879 1.00 93.56 158 LEU A O 1
ATOM 1127 N N . ASP A 1 159 ? -23.361 -2.730 31.928 1.00 94.12 159 ASP A N 1
ATOM 1128 C CA . ASP A 1 159 ? -23.648 -3.558 33.104 1.00 94.12 159 ASP A CA 1
ATOM 1129 C C . ASP A 1 159 ? -23.950 -2.697 34.341 1.00 94.12 159 ASP A C 1
ATOM 11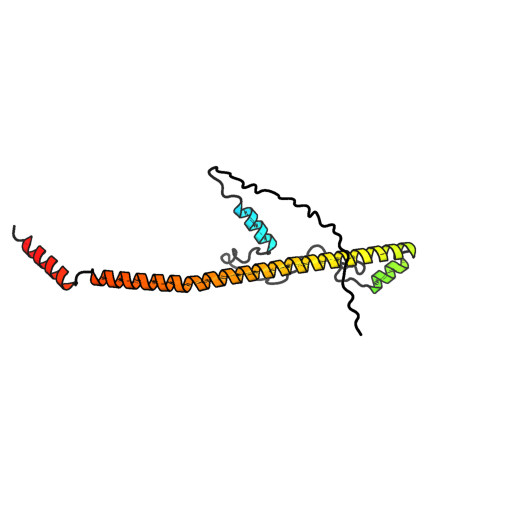31 O O . ASP A 1 159 ? -24.918 -2.936 35.068 1.00 94.12 159 ASP A O 1
ATOM 1135 N N . SER A 1 160 ? -23.162 -1.638 34.566 1.00 94.50 160 SER A N 1
ATOM 1136 C CA . SER A 1 160 ? -23.409 -0.678 35.648 1.00 94.50 160 SER A CA 1
ATOM 1137 C C . SER A 1 160 ? -24.746 0.052 35.475 1.00 94.50 160 SER A C 1
ATOM 1139 O O . SER A 1 160 ? -25.508 0.186 36.439 1.00 94.50 160 SER A O 1
ATOM 1141 N N . LEU A 1 161 ? -25.070 0.475 34.247 1.00 94.56 161 LEU A N 1
ATOM 1142 C CA . LEU A 1 161 ? -26.353 1.101 33.932 1.00 94.56 161 LEU A CA 1
ATOM 1143 C C . LEU A 1 161 ? -27.521 0.138 34.193 1.00 94.56 161 LEU A C 1
ATOM 1145 O O . LEU A 1 161 ? -28.489 0.519 34.853 1.00 94.56 161 LEU A O 1
ATOM 1149 N N . GLN A 1 162 ? -27.416 -1.119 33.758 1.00 95.19 162 GLN A N 1
ATOM 1150 C CA . GLN A 1 162 ? -28.421 -2.150 34.019 1.00 95.19 162 GLN A CA 1
ATOM 1151 C C . GLN A 1 162 ? -28.613 -2.388 35.521 1.00 95.19 162 GLN A C 1
ATOM 1153 O O . GLN A 1 162 ? -29.751 -2.443 35.992 1.00 95.19 162 GLN A O 1
ATOM 1158 N N . ALA A 1 163 ? -27.523 -2.464 36.290 1.00 95.75 163 ALA A N 1
ATOM 1159 C CA . ALA A 1 163 ? -27.588 -2.602 37.742 1.00 95.75 163 ALA A CA 1
ATOM 1160 C C . ALA A 1 163 ? -28.327 -1.416 38.386 1.00 95.75 163 ALA A C 1
ATOM 1162 O O . ALA A 1 163 ? -29.238 -1.625 39.186 1.00 95.75 163 ALA A O 1
ATOM 1163 N N . SER A 1 164 ? -28.005 -0.178 37.993 1.00 96.12 164 SER A N 1
ATOM 1164 C CA . SER A 1 164 ? -28.708 1.017 38.485 1.00 96.12 164 SER A CA 1
ATOM 1165 C C . SER A 1 164 ? -30.192 1.058 38.102 1.00 96.12 164 SER A C 1
ATOM 1167 O O . SER A 1 164 ? -31.023 1.499 38.892 1.00 96.12 164 SER A O 1
ATOM 1169 N N . PHE A 1 165 ? -30.562 0.565 36.917 1.00 95.62 165 PHE A N 1
ATOM 1170 C CA . PHE A 1 165 ? -31.965 0.461 36.524 1.00 95.62 165 PHE A CA 1
ATOM 1171 C C . PHE A 1 165 ? -32.701 -0.595 37.352 1.00 95.62 165 PHE A C 1
ATOM 1173 O O . PHE A 1 165 ? -33.828 -0.366 37.785 1.00 95.62 165 PHE A O 1
ATOM 1180 N N . SER A 1 166 ? -32.047 -1.722 37.644 1.00 95.38 166 SER A N 1
ATOM 1181 C CA . SER A 1 166 ? -32.599 -2.756 38.521 1.00 95.38 166 SER A CA 1
ATOM 1182 C C . SER A 1 166 ? -32.824 -2.236 39.941 1.00 95.38 166 SER A C 1
ATOM 1184 O O . SER A 1 166 ? -33.872 -2.509 40.524 1.00 95.38 166 SER A O 1
ATOM 1186 N N . THR A 1 167 ? -31.886 -1.464 40.501 1.00 95.25 167 THR A N 1
ATOM 1187 C CA . THR A 1 167 ? -32.063 -0.869 41.836 1.00 95.25 167 THR A CA 1
ATOM 1188 C C . THR A 1 167 ? -33.157 0.190 41.834 1.00 95.25 167 THR A C 1
ATOM 1190 O O . THR A 1 167 ? -3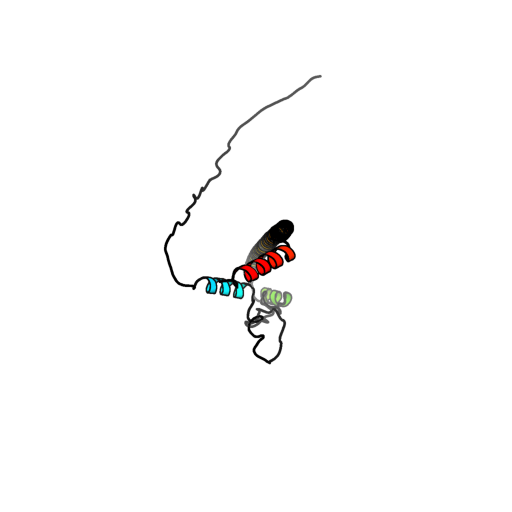3.985 0.200 42.742 1.00 95.25 167 THR A O 1
ATOM 1193 N N . MET A 1 168 ? -33.229 1.036 40.800 1.00 93.19 168 MET A N 1
ATOM 1194 C CA . MET A 1 168 ? -34.334 1.984 40.633 1.00 93.19 168 MET A CA 1
ATOM 1195 C C . MET A 1 168 ? -35.685 1.273 40.530 1.00 93.19 168 MET A C 1
ATOM 1197 O O . MET A 1 168 ? -36.627 1.692 41.193 1.00 93.19 168 MET A O 1
ATOM 1201 N N . SER A 1 169 ? -35.781 0.181 39.767 1.00 93.44 169 SER A N 1
ATOM 1202 C CA . SER A 1 169 ? -37.005 -0.622 39.666 1.00 93.44 169 SER A CA 1
ATOM 1203 C C . SER A 1 169 ? -37.397 -1.224 41.014 1.00 93.44 169 SER A C 1
ATOM 1205 O O . SER A 1 169 ? -38.561 -1.163 41.395 1.00 93.44 169 SER A O 1
ATOM 1207 N N . GLN A 1 170 ? -36.433 -1.760 41.767 1.00 91.75 170 GLN A N 1
ATOM 1208 C CA . GLN A 1 170 ? -36.685 -2.351 43.080 1.00 91.75 170 GLN A CA 1
ATOM 1209 C C . GLN A 1 170 ? -37.120 -1.294 44.110 1.00 91.75 170 GLN A C 1
ATOM 1211 O O . GLN A 1 170 ? -38.046 -1.520 44.889 1.00 91.75 170 GLN A O 1
ATOM 1216 N N . LEU A 1 171 ? -36.503 -0.108 44.092 1.00 90.38 171 LEU A N 1
ATOM 1217 C CA . LEU A 1 171 ? -36.918 1.028 44.919 1.00 90.38 171 LEU A CA 1
ATOM 1218 C C . LEU A 1 171 ? -38.304 1.541 44.520 1.00 90.38 171 LEU A C 1
ATOM 1220 O O . LEU A 1 171 ? -39.111 1.835 45.398 1.00 90.38 171 LEU A O 1
ATOM 1224 N N . ALA A 1 172 ? -38.596 1.619 43.221 1.00 89.50 172 ALA A N 1
ATOM 1225 C CA . ALA A 1 172 ? -39.910 1.995 42.717 1.00 89.50 172 ALA A CA 1
ATOM 1226 C C . ALA A 1 172 ? -40.987 0.990 43.146 1.00 89.50 172 ALA A C 1
ATOM 1228 O O . ALA A 1 172 ? -42.056 1.414 43.563 1.00 89.50 172 ALA A O 1
ATOM 1229 N N . GLU A 1 173 ? -40.702 -0.314 43.123 1.00 88.25 173 GLU A N 1
ATOM 1230 C CA . GLU A 1 173 ? -41.608 -1.355 43.627 1.00 88.25 173 GLU A CA 1
ATOM 1231 C C . GLU A 1 173 ? -41.799 -1.267 45.146 1.00 88.25 173 GLU A C 1
ATOM 1233 O O . GLU A 1 173 ? -42.908 -1.427 45.641 1.00 88.25 173 GLU A O 1
ATOM 1238 N N . THR A 1 174 ? -40.744 -0.932 45.891 1.00 84.38 174 THR A N 1
ATOM 1239 C CA . THR A 1 174 ? -40.835 -0.738 47.348 1.00 84.38 174 THR A CA 1
ATOM 1240 C C . THR A 1 174 ? -41.644 0.518 47.710 1.00 84.38 174 THR A C 1
ATOM 1242 O O . THR A 1 174 ? -42.359 0.534 48.710 1.00 84.38 174 THR A O 1
ATOM 1245 N N . LEU A 1 175 ? -41.531 1.583 46.908 1.00 79.94 175 LEU A N 1
ATOM 1246 C CA . LEU A 1 175 ? -42.291 2.830 47.056 1.00 79.94 175 LEU A CA 1
ATOM 1247 C C . LEU A 1 175 ? -43.716 2.728 46.502 1.00 79.94 175 LEU A C 1
ATOM 1249 O O . LEU A 1 175 ? -44.597 3.471 46.941 1.00 79.94 175 LEU A O 1
ATOM 1253 N N . ALA A 1 176 ? -43.954 1.832 45.544 1.00 76.81 176 ALA A N 1
ATOM 1254 C CA . ALA A 1 176 ? -45.283 1.495 45.079 1.00 76.81 176 ALA A CA 1
ATOM 1255 C C . ALA A 1 176 ? -46.022 0.840 46.246 1.00 76.81 176 ALA A C 1
ATOM 1257 O O . ALA A 1 176 ? -45.796 -0.315 46.600 1.00 76.81 176 ALA A O 1
ATOM 1258 N N . LEU A 1 177 ? -46.886 1.629 46.883 1.00 64.69 177 LEU A N 1
ATOM 1259 C CA . LEU A 1 177 ? -47.737 1.194 47.982 1.00 64.69 177 LEU A CA 1
ATOM 1260 C C . LEU A 1 177 ? -48.340 -0.184 47.668 1.00 64.69 177 LEU A C 1
ATOM 1262 O O . LEU A 1 177 ? -48.820 -0.384 46.546 1.00 64.69 177 LEU A O 1
ATOM 1266 N N . PRO A 1 178 ? -48.372 -1.118 48.635 1.00 69.69 178 PRO A N 1
ATOM 1267 C CA . PRO A 1 178 ? -48.942 -2.431 48.398 1.00 69.69 178 PRO A CA 1
ATOM 1268 C C . PRO A 1 178 ? -50.364 -2.271 47.857 1.00 69.69 178 PRO A C 1
ATOM 1270 O O . PRO A 1 178 ? -51.198 -1.593 48.460 1.00 69.69 178 PRO A O 1
ATOM 1273 N N . SER A 1 179 ? -50.631 -2.890 46.708 1.00 62.31 179 SER A N 1
ATOM 1274 C CA . SER A 1 179 ? -51.875 -2.746 45.937 1.00 62.31 179 SER A CA 1
ATOM 1275 C C . SER A 1 179 ? -53.148 -2.997 46.759 1.00 62.31 179 SER A C 1
ATOM 1277 O O . SER A 1 179 ? -54.202 -2.432 46.476 1.00 62.31 179 SER A O 1
ATOM 1279 N N . HIS A 1 180 ? -53.061 -3.794 47.827 1.00 61.53 180 HIS A N 1
ATOM 1280 C CA . HIS A 1 180 ? -54.183 -4.038 48.736 1.00 61.53 180 HIS A CA 1
ATOM 1281 C C . HIS A 1 180 ? -54.526 -2.829 49.636 1.00 61.53 180 HIS A C 1
ATOM 1283 O O . HIS A 1 180 ? -55.685 -2.641 50.008 1.00 61.53 180 HIS A O 1
ATOM 1289 N N . LEU A 1 181 ? -53.542 -1.993 49.980 1.00 59.62 181 LEU A N 1
ATOM 1290 C CA . LEU A 1 181 ? -53.717 -0.797 50.810 1.00 59.62 181 LEU A CA 1
ATOM 1291 C C . LEU A 1 181 ? -54.281 0.357 49.981 1.00 59.62 181 LEU A C 1
ATOM 1293 O O . LEU A 1 181 ? -55.190 1.045 50.439 1.00 59.62 181 LEU A O 1
ATOM 1297 N N . THR A 1 182 ? -53.825 0.520 48.738 1.00 61.66 182 THR A N 1
ATOM 1298 C CA . THR A 1 182 ? -54.406 1.491 47.799 1.00 61.66 182 THR A CA 1
ATOM 1299 C C . THR A 1 182 ? -55.837 1.117 47.416 1.00 61.66 182 THR A C 1
ATOM 1301 O O . THR A 1 182 ? -56.704 1.988 47.431 1.00 61.66 182 THR A O 1
ATOM 1304 N N . ALA A 1 183 ? -56.133 -0.169 47.193 1.00 61.91 183 ALA A N 1
ATOM 1305 C CA . ALA A 1 183 ? -57.502 -0.641 46.976 1.00 61.91 183 ALA A CA 1
ATOM 1306 C C . ALA A 1 183 ? -58.424 -0.368 48.183 1.00 61.91 183 ALA A C 1
ATOM 1308 O O . ALA A 1 183 ? -59.560 0.068 48.003 1.00 61.91 183 ALA A O 1
ATOM 1309 N N . SER A 1 184 ? -57.937 -0.559 49.416 1.00 61.50 184 SER A N 1
ATOM 1310 C CA . SER A 1 184 ? -58.697 -0.276 50.647 1.00 61.50 184 SER A CA 1
ATOM 1311 C C . SER A 1 184 ? -58.915 1.226 50.887 1.00 61.50 184 SER A C 1
ATOM 1313 O O . SER A 1 184 ? -60.001 1.636 51.299 1.00 61.50 184 SER A O 1
ATOM 1315 N N . ILE A 1 185 ? -57.923 2.071 50.581 1.00 65.50 185 ILE A N 1
ATOM 1316 C CA . ILE A 1 185 ? -58.042 3.537 50.672 1.00 65.50 185 ILE A CA 1
ATOM 1317 C C . ILE A 1 185 ? -59.057 4.065 49.647 1.00 65.50 185 ILE A C 1
ATOM 1319 O O . ILE A 1 185 ? -59.932 4.850 50.012 1.00 65.50 185 ILE A O 1
ATOM 1323 N N . VAL A 1 186 ? -59.001 3.592 48.397 1.00 66.81 186 VAL A N 1
ATOM 1324 C CA . VAL A 1 186 ? -59.960 3.965 47.341 1.00 66.81 186 VAL A CA 1
ATOM 1325 C C . VAL A 1 186 ? -61.375 3.480 47.678 1.00 66.81 186 VAL A C 1
ATOM 1327 O O . VAL A 1 186 ? -62.333 4.242 47.545 1.00 66.81 186 VAL A O 1
ATOM 1330 N N . ALA A 1 187 ? -61.524 2.256 48.195 1.00 63.69 187 ALA A N 1
ATOM 1331 C CA . ALA A 1 187 ? -62.819 1.736 48.635 1.00 63.69 187 ALA A CA 1
ATOM 1332 C C . ALA A 1 187 ? -63.413 2.547 49.804 1.00 63.69 187 ALA A C 1
ATOM 1334 O O . ALA A 1 187 ? -64.602 2.862 49.785 1.00 63.69 187 ALA A O 1
ATOM 1335 N N . LYS A 1 188 ? -62.595 2.952 50.789 1.00 60.22 188 LYS A N 1
ATOM 1336 C CA . LYS A 1 188 ? -63.046 3.795 51.912 1.00 60.22 188 LYS A CA 1
ATOM 1337 C C . LYS A 1 188 ? -63.412 5.223 51.493 1.00 60.22 188 LYS A C 1
ATOM 1339 O O . LYS A 1 188 ? -64.337 5.795 52.070 1.00 60.22 188 LYS A O 1
ATOM 1344 N N . GLN A 1 189 ? -62.741 5.794 50.493 1.00 59.41 189 GLN A N 1
ATOM 1345 C CA . GLN A 1 189 ? -63.103 7.103 49.933 1.00 59.41 189 GLN A CA 1
ATOM 1346 C C . GLN A 1 189 ? -64.418 7.047 49.139 1.00 59.41 189 GLN A C 1
ATOM 1348 O O . GLN A 1 189 ? -65.266 7.919 49.320 1.00 59.41 189 GLN A O 1
ATOM 1353 N N . SER A 1 190 ? -64.660 5.981 48.365 1.00 58.69 190 SER A N 1
ATOM 1354 C CA . SER A 1 190 ? -65.937 5.785 47.657 1.00 58.69 190 SER A CA 1
ATOM 1355 C C . SER A 1 190 ? -67.138 5.650 48.601 1.00 58.69 190 SER A C 1
ATOM 1357 O O . SER A 1 190 ? -68.238 6.049 48.231 1.00 58.69 190 SER A O 1
ATOM 1359 N N . THR A 1 191 ? -66.954 5.106 49.808 1.00 57.59 191 THR A N 1
ATOM 1360 C CA . THR A 1 191 ? -68.029 5.017 50.813 1.00 57.59 191 THR A CA 1
ATOM 1361 C C . THR A 1 191 ? -68.277 6.321 51.575 1.00 57.59 191 THR A C 1
ATOM 1363 O O . THR A 1 191 ? -69.351 6.482 52.140 1.00 57.59 191 THR A O 1
ATOM 1366 N N . ALA A 1 192 ? -67.322 7.259 51.590 1.00 54.50 192 ALA A N 1
ATOM 1367 C CA . ALA A 1 192 ? -67.480 8.557 52.254 1.00 54.50 192 ALA A CA 1
ATOM 1368 C C . ALA A 1 192 ? -68.118 9.626 51.346 1.00 54.50 192 ALA A C 1
ATOM 1370 O O . ALA A 1 192 ? -68.734 10.556 51.848 1.00 54.50 192 ALA A O 1
ATOM 1371 N N . GLN A 1 193 ? -68.006 9.486 50.021 1.00 52.03 193 GLN A N 1
ATOM 1372 C CA . GLN A 1 193 ? -68.514 10.458 49.040 1.0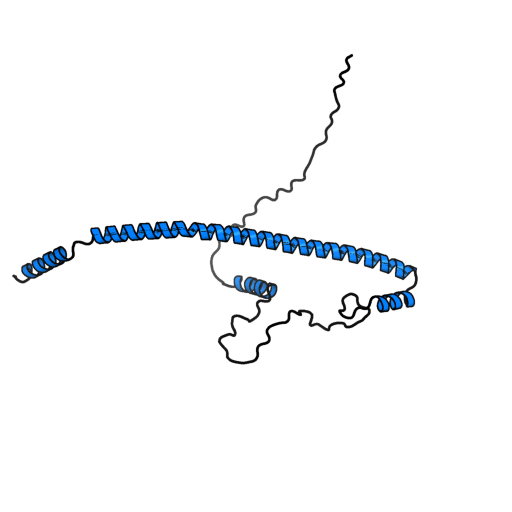0 52.03 193 GLN A CA 1
ATOM 1373 C C . GLN A 1 193 ? -69.948 10.180 48.546 1.00 52.03 193 GLN A C 1
ATOM 1375 O O . GLN A 1 193 ? -70.473 10.944 47.746 1.00 52.03 193 GLN A O 1
ATOM 1380 N N . GLY A 1 194 ? -70.578 9.092 49.005 1.00 51.09 194 GLY A N 1
ATOM 1381 C CA . GLY A 1 194 ? -71.972 8.731 48.694 1.00 51.09 194 GLY A CA 1
ATOM 1382 C C . GLY A 1 194 ? -72.973 9.012 49.822 1.00 51.09 194 GLY A C 1
ATOM 1383 O O . GLY A 1 194 ? -74.099 8.528 49.759 1.00 51.09 194 GLY A O 1
ATOM 1384 N N . ALA A 1 195 ? -72.555 9.732 50.865 1.00 50.84 195 ALA A N 1
ATOM 1385 C CA . ALA A 1 195 ? -73.393 10.153 51.984 1.00 50.84 195 ALA A CA 1
ATOM 1386 C C . ALA A 1 195 ? -73.360 11.684 52.115 1.00 50.84 195 ALA A C 1
ATOM 1388 O O . ALA A 1 195 ? -72.975 12.216 53.153 1.00 50.84 195 ALA A O 1
ATOM 1389 N N . GLU A 1 196 ? -73.724 12.378 51.040 1.00 41.75 196 GLU A N 1
ATOM 1390 C CA . GLU A 1 196 ? -74.179 13.771 51.078 1.00 41.75 196 GLU A CA 1
ATOM 1391 C C . GLU A 1 196 ? -75.465 13.894 50.255 1.00 41.75 196 GLU A C 1
ATOM 1393 O O . GLU A 1 196 ? -75.522 13.264 49.170 1.00 41.75 196 GLU A O 1
#

Foldseek 3Di:
DDDDDDDDDDDDDDDDDDDPDDDDDDDDDDDDDDDDDPVVVVVVVVCVVVVVPDPPPCPVPDDDDDDPDDPDPPPDDQPLDCQDPVHPNDDPVVNVVVCVVPDDPVVVVVVVVVVVVVVVVVVVVVVVVVVVVVVVVVVVVVVVVVVVVVVVVVVVVVVVVVVVVVVVVVVVVVVPPDPVVVVVVVVVVVVVVPPD

pLDDT: mean 72.32, std 22.2, range [31.84, 97.88]

Organism: NCBI:txid157183

Radius of gyration: 39.19 Å; chains: 1; bounding box: 130×44×88 Å

Secondary structure (DSSP, 8-state):
-------------------------------------HHHHHHHHHHHHTT--SSSS-TTS--------------S-----TT-TTSTT--HHHHHHHHHHHS-HHHHHHHHHHHHHHHHHHHHHHHHHHHHHHHHHHHHHHHHHHHHHHHHTTHHHHHHHHHHHHHHHHHHHHHS--HHHHHHHHHHHHHHTT--